Protein AF-L7JU54-F1 (afdb_monomer)

Secondary structure (DSSP, 8-state):
---------EEEEEEEEE--TT---HHHHHHHHHHS-GGGEEEEEEEESSSEEEEEEESSHHHHHHHHHHHTT-EETTEEEEEEEE-TT----HHHHHHHHHHHHHHHHHHHHHHHHHHHHHHHHHHHHHHHHGGG-----TT-GGGHHHHH-GGG---TTSTTTTT-HHHHHHHHHHHHHHT-

InterPro domains:
  IPR012580 NUC153 [PF08159] (144-166)

Nearest PDB structures (foldseek):
  5o2v-assembly1_A  TM=7.876E-01  e=3.899E-03  Homo sapiens
  2cqi-assembly1_A  TM=7.095E-01  e=1.871E-03  Homo sapiens
  2n82-assembly1_B  TM=6.595E-01  e=1.801E-02  Homo sapiens
  7dvq-assembly1_I  TM=6.020E-01  e=9.765E-03  Homo sapiens
  2cq3-assembly1_A  TM=5.920E-01  e=1.038E-02  Homo sapiens

Structure (mmCIF, N/CA/C/O backbone):
data_AF-L7JU54-F1
#
_entry.id   AF-L7JU54-F1
#
loop_
_atom_site.group_PDB
_atom_site.id
_atom_site.type_symbol
_atom_site.label_atom_id
_atom_site.label_alt_id
_atom_site.label_comp_id
_atom_site.label_asym_id
_atom_site.label_entity_id
_atom_site.label_seq_id
_atom_site.pdbx_PDB_ins_code
_atom_site.Cartn_x
_atom_site.Cartn_y
_atom_site.Cartn_z
_atom_site.occupancy
_atom_site.B_iso_or_equiv
_atom_site.auth_seq_id
_atom_site.auth_comp_id
_atom_site.auth_asym_id
_atom_site.auth_atom_id
_atom_site.pdbx_PDB_model_num
ATOM 1 N N . VAL A 1 1 ? -42.139 -11.477 12.825 1.00 42.00 1 VAL A N 1
ATOM 2 C CA . VAL A 1 1 ? -40.828 -11.805 13.430 1.00 42.00 1 VAL A CA 1
ATOM 3 C C . VAL A 1 1 ? -39.766 -11.142 12.577 1.00 42.00 1 VAL A C 1
ATOM 5 O O . VAL A 1 1 ? -39.449 -11.632 11.503 1.00 42.00 1 VAL A O 1
ATOM 8 N N . GLN A 1 2 ? -39.350 -9.944 12.974 1.00 39.28 2 GLN A N 1
ATOM 9 C CA . GLN A 1 2 ? -38.368 -9.148 12.248 1.00 39.28 2 GLN A CA 1
ATOM 10 C C . GLN A 1 2 ? -37.005 -9.771 12.549 1.00 39.28 2 GLN A C 1
ATOM 12 O O . GLN A 1 2 ? -36.519 -9.671 13.672 1.00 39.28 2 GLN A O 1
ATOM 17 N N . MET A 1 3 ? -36.455 -10.523 11.592 1.00 36.34 3 MET A N 1
ATOM 18 C CA . MET A 1 3 ? -35.101 -11.052 11.707 1.00 36.34 3 MET A CA 1
ATOM 19 C C . MET A 1 3 ? -34.158 -9.852 11.746 1.00 36.34 3 MET A C 1
ATOM 21 O O . MET A 1 3 ? -33.901 -9.228 10.718 1.00 36.34 3 MET A O 1
ATOM 25 N N . MET A 1 4 ? -33.699 -9.491 12.944 1.00 40.62 4 MET A N 1
ATOM 26 C CA . MET A 1 4 ? -32.532 -8.639 13.101 1.00 40.62 4 MET A CA 1
ATOM 27 C C . MET A 1 4 ? -31.369 -9.446 12.536 1.00 40.62 4 MET A C 1
ATOM 29 O O . MET A 1 4 ? -30.820 -10.315 13.203 1.00 40.62 4 MET A O 1
ATOM 33 N N . SER A 1 5 ? -31.074 -9.244 11.254 1.00 43.88 5 SER A N 1
ATOM 34 C CA . SER A 1 5 ? -29.809 -9.676 10.687 1.00 43.88 5 SER A CA 1
ATOM 35 C C . SER A 1 5 ? -28.732 -9.005 11.525 1.00 43.88 5 SER A C 1
ATOM 37 O O . SER A 1 5 ? -28.673 -7.773 11.535 1.00 43.88 5 SER A O 1
ATOM 39 N N . ASP A 1 6 ? -27.950 -9.794 12.257 1.00 49.12 6 ASP A N 1
ATOM 40 C CA . ASP A 1 6 ? -26.795 -9.312 13.002 1.00 49.12 6 ASP A CA 1
ATOM 41 C C . ASP A 1 6 ? -25.947 -8.463 12.052 1.00 49.12 6 ASP A C 1
ATOM 43 O O . ASP A 1 6 ? -25.311 -8.969 11.123 1.00 49.12 6 ASP A O 1
ATOM 47 N N . VAL A 1 7 ? -26.017 -7.142 12.220 1.00 53.81 7 VAL A N 1
ATOM 48 C CA . VAL A 1 7 ? -25.204 -6.211 11.449 1.00 53.81 7 VAL A CA 1
ATOM 49 C C . VAL A 1 7 ? -23.791 -6.435 11.947 1.00 53.81 7 VAL A C 1
ATOM 51 O O . VAL A 1 7 ? -23.430 -5.999 13.038 1.00 53.81 7 VAL A O 1
ATOM 54 N N . VAL A 1 8 ? -23.023 -7.183 11.162 1.00 55.88 8 VAL A N 1
ATOM 55 C CA . VAL A 1 8 ? -21.619 -7.486 11.418 1.00 55.88 8 VAL A CA 1
ATOM 56 C C . VAL A 1 8 ? -20.847 -6.164 11.398 1.00 55.88 8 VAL A C 1
ATOM 58 O O . VAL A 1 8 ? -20.392 -5.694 10.357 1.00 55.88 8 VAL A O 1
ATOM 61 N N . THR A 1 9 ? -20.764 -5.526 12.560 1.00 58.72 9 THR A N 1
ATOM 62 C CA . THR A 1 9 ? -20.266 -4.162 12.729 1.00 58.72 9 THR A CA 1
ATOM 63 C C . THR A 1 9 ? -18.747 -4.219 12.800 1.00 58.72 9 THR A C 1
ATOM 65 O O . THR A 1 9 ? -18.177 -4.571 13.823 1.00 58.72 9 THR A O 1
ATOM 68 N N . LYS A 1 10 ? -18.025 -3.898 11.732 1.00 78.62 10 LYS A N 1
ATOM 69 C CA . LYS A 1 10 ? -16.561 -4.008 11.766 1.00 78.62 10 LYS A CA 1
ATOM 70 C C . LYS A 1 10 ? -15.917 -2.747 12.327 1.00 78.62 10 LYS A C 1
ATOM 72 O O . LYS A 1 10 ? -16.272 -1.634 11.955 1.00 78.62 10 LYS A O 1
ATOM 77 N N . ARG A 1 11 ? -14.971 -2.943 13.251 1.00 78.81 11 ARG A N 1
ATOM 78 C CA . ARG A 1 11 ? -14.255 -1.882 13.966 1.00 78.81 11 ARG A CA 1
ATOM 79 C C . ARG A 1 11 ? -12.798 -1.825 13.533 1.00 78.81 11 ARG A C 1
ATOM 81 O O . ARG A 1 11 ? -12.099 -2.841 13.568 1.00 78.81 11 ARG A O 1
ATOM 88 N N . ILE A 1 12 ? -12.327 -0.629 13.196 1.00 78.50 12 ILE A N 1
ATOM 89 C CA . ILE A 1 12 ? -10.904 -0.337 13.001 1.00 78.50 12 ILE A CA 1
ATOM 90 C C . ILE A 1 12 ? -10.462 0.643 14.071 1.00 78.50 12 ILE A C 1
ATOM 92 O O . ILE A 1 12 ? -11.049 1.713 14.213 1.00 78.50 12 ILE A O 1
ATOM 96 N N . ALA A 1 13 ? -9.410 0.280 14.797 1.00 77.62 13 ALA A N 1
ATOM 97 C CA . ALA A 1 13 ? -8.680 1.207 15.640 1.00 77.62 13 ALA A CA 1
ATOM 98 C C . ALA A 1 13 ? -7.485 1.761 14.873 1.00 77.62 13 ALA A C 1
ATOM 100 O O . ALA A 1 13 ? -6.624 1.005 14.427 1.00 77.62 13 ALA A O 1
ATOM 101 N N . VAL A 1 14 ? -7.410 3.080 14.773 1.00 75.75 14 VAL A N 1
ATOM 102 C CA . VAL A 1 14 ? -6.252 3.799 14.254 1.00 75.75 14 VAL A CA 1
ATOM 103 C C . VAL A 1 14 ? -5.517 4.420 15.425 1.00 75.75 14 VAL A C 1
ATOM 105 O O . VAL A 1 14 ? -6.100 5.117 16.258 1.00 75.75 14 VAL A O 1
ATOM 108 N N . LEU A 1 15 ? -4.225 4.149 15.494 1.00 76.12 15 LEU A N 1
ATOM 109 C CA . LEU A 1 15 ? -3.329 4.654 16.508 1.00 76.12 15 LEU A CA 1
ATOM 110 C C . LEU A 1 15 ? -2.365 5.651 15.914 1.00 76.12 15 LEU A C 1
ATOM 112 O O . LEU A 1 15 ? -1.713 5.407 14.908 1.00 76.12 15 LEU A O 1
ATOM 116 N N . SER A 1 16 ? -2.227 6.746 16.627 1.00 76.12 16 SER A N 1
ATOM 117 C CA . SER A 1 16 ? -1.386 7.858 16.250 1.00 76.12 16 SER A CA 1
ATOM 118 C C . SER A 1 16 ? -0.025 7.780 16.953 1.00 76.12 16 SER A C 1
ATOM 120 O O . SER A 1 16 ? 0.053 7.561 18.169 1.00 76.12 16 SER A O 1
ATOM 122 N N . LYS A 1 17 ? 1.058 7.981 16.194 1.00 72.50 17 LYS A N 1
ATOM 123 C CA . LYS A 1 17 ? 2.385 8.354 16.712 1.00 72.50 17 LYS A CA 1
ATOM 124 C C . LYS A 1 17 ? 2.712 9.771 16.251 1.00 72.50 17 LYS A C 1
ATOM 126 O O . LYS A 1 17 ? 2.569 10.066 15.071 1.00 72.50 17 LYS A O 1
ATOM 131 N N . GLY A 1 18 ? 3.181 10.618 17.162 1.00 69.31 18 GLY A N 1
ATOM 132 C CA . GLY A 1 18 ? 3.576 11.993 16.849 1.00 69.31 18 GLY A CA 1
ATOM 133 C C . GLY A 1 18 ? 3.101 12.993 17.897 1.00 69.31 18 GLY A C 1
ATOM 134 O O . GLY A 1 18 ? 2.584 12.614 18.954 1.00 69.31 18 GLY A O 1
ATOM 135 N N . ASN A 1 19 ? 3.288 14.281 17.611 1.00 73.75 19 ASN A N 1
ATOM 136 C CA . ASN A 1 19 ? 2.776 15.347 18.460 1.00 73.75 19 ASN A CA 1
ATOM 137 C C . ASN A 1 19 ? 1.268 15.500 18.235 1.00 73.75 19 ASN A C 1
ATOM 139 O O . ASN A 1 19 ? 0.826 16.119 17.278 1.00 73.75 19 ASN A O 1
ATOM 143 N N . ILE A 1 20 ? 0.478 14.932 19.142 1.00 77.81 20 ILE A N 1
ATOM 144 C CA . ILE A 1 20 ? -0.987 14.958 19.061 1.00 77.81 20 ILE A CA 1
ATOM 145 C C . ILE A 1 20 ? -1.607 16.283 19.521 1.00 77.81 20 ILE A C 1
ATOM 147 O O . ILE A 1 20 ? -2.831 16.417 19.506 1.00 77.81 20 ILE A O 1
ATOM 151 N N . LYS A 1 21 ? -0.805 17.251 19.985 1.00 70.62 21 LYS A N 1
ATOM 152 C CA . LYS A 1 21 ? -1.327 18.550 20.416 1.00 70.62 21 LYS A CA 1
ATOM 153 C C . LYS A 1 21 ? -1.821 19.307 19.180 1.00 70.62 21 LYS A C 1
ATOM 155 O O . LYS A 1 21 ? -1.021 19.665 18.325 1.00 70.62 21 LYS A O 1
ATOM 160 N N . ASN A 1 22 ? -3.127 19.576 19.135 1.00 69.00 22 ASN A N 1
ATOM 161 C CA . ASN A 1 22 ? -3.833 20.366 18.111 1.00 69.00 22 ASN A CA 1
ATOM 162 C C . ASN A 1 22 ? -4.137 19.676 16.772 1.00 69.00 22 ASN A C 1
ATOM 164 O O . ASN A 1 22 ? -4.413 20.364 15.790 1.00 69.00 22 ASN A O 1
ATOM 168 N N . VAL A 1 23 ? -4.137 18.345 16.715 1.00 76.06 23 VAL A N 1
ATOM 169 C CA . VAL A 1 23 ? -4.549 17.641 15.491 1.00 76.06 23 VAL A CA 1
ATOM 170 C C . VAL A 1 23 ? -6.066 17.672 15.356 1.00 76.06 23 VAL A C 1
ATOM 172 O O . VAL A 1 23 ? -6.785 17.314 16.289 1.00 76.06 23 VAL A O 1
ATOM 175 N N . LYS A 1 24 ? -6.544 18.129 14.195 1.00 76.75 24 LYS A N 1
ATOM 176 C CA . LYS A 1 24 ? -7.972 18.330 13.918 1.00 76.75 24 LYS A CA 1
ATOM 177 C C . LYS A 1 24 ? -8.611 17.100 13.277 1.00 76.75 24 LYS A C 1
ATOM 179 O O . LYS A 1 24 ? -9.823 16.942 13.376 1.00 76.75 24 LYS A O 1
ATOM 184 N N . LEU A 1 25 ? -7.805 16.206 12.692 1.00 80.88 25 LEU A N 1
ATOM 185 C CA . LEU A 1 25 ? -8.241 14.950 12.064 1.00 80.88 25 LEU A CA 1
ATOM 186 C C . LEU A 1 25 ? -9.227 15.150 10.912 1.00 80.88 25 LEU A C 1
ATOM 188 O O . LEU A 1 25 ? -9.888 14.201 10.484 1.00 80.88 25 LEU A O 1
ATOM 192 N N . GLU A 1 26 ? -9.290 16.363 10.374 1.00 87.62 26 GLU A N 1
ATOM 193 C CA . GLU A 1 26 ? -10.095 16.669 9.197 1.00 87.62 26 GLU A CA 1
ATOM 194 C C . GLU A 1 26 ? -9.518 15.951 7.976 1.00 87.62 26 GLU A C 1
ATOM 196 O O . GLU A 1 26 ? -10.275 15.417 7.168 1.00 87.62 26 GLU A O 1
ATOM 201 N N . GLY A 1 27 ? -8.188 15.802 7.904 1.00 8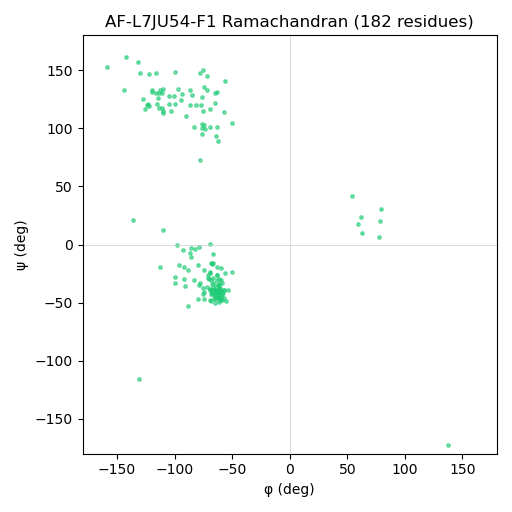6.38 27 GLY A N 1
ATOM 202 C CA . GLY A 1 27 ? -7.546 14.975 6.884 1.00 86.38 27 GLY A CA 1
ATOM 203 C C . GLY A 1 27 ? -7.995 13.510 6.927 1.00 86.38 27 GLY A C 1
ATOM 204 O O . GLY A 1 27 ? -8.248 12.917 5.882 1.00 86.38 27 GLY A O 1
ATOM 205 N N . VAL A 1 28 ? -8.169 12.934 8.124 1.00 87.56 28 VAL A N 1
ATOM 206 C CA . VAL A 1 28 ? -8.617 11.537 8.281 1.00 87.56 28 VAL A CA 1
ATOM 207 C C . VAL A 1 28 ? -10.069 11.379 7.843 1.00 87.56 28 VAL A C 1
ATOM 209 O O . VAL A 1 28 ? -10.379 10.472 7.074 1.00 87.56 28 VAL A O 1
ATOM 212 N N . LYS A 1 29 ? -10.959 12.269 8.299 1.00 89.81 29 LYS A N 1
ATOM 213 C CA . LYS A 1 29 ? -12.372 12.245 7.894 1.00 89.81 29 LYS A CA 1
ATOM 214 C C . LYS A 1 29 ? -12.516 12.419 6.385 1.00 89.81 29 LYS A C 1
ATOM 216 O O . LYS A 1 29 ? -13.204 11.624 5.759 1.00 89.81 29 LYS A O 1
ATOM 221 N N . SER A 1 30 ? -11.822 13.404 5.813 1.00 90.69 30 SER A N 1
ATOM 222 C CA . SER A 1 30 ? -11.832 13.678 4.374 1.00 90.69 30 SER A CA 1
ATOM 223 C C . SER A 1 30 ? -11.400 12.453 3.569 1.00 90.69 30 SER A C 1
ATOM 225 O O . SER A 1 30 ? -12.096 12.049 2.638 1.00 90.69 30 SER A O 1
ATOM 227 N N . LEU A 1 31 ? -10.312 11.789 3.976 1.00 90.19 31 LEU A N 1
ATOM 228 C CA . LEU A 1 31 ? -9.828 10.594 3.288 1.00 90.19 31 LEU A CA 1
ATOM 229 C C . LEU A 1 31 ? -10.828 9.431 3.363 1.00 90.19 31 LEU A C 1
ATOM 231 O O . LEU A 1 31 ? -11.024 8.724 2.376 1.00 90.19 31 LEU A O 1
ATOM 235 N N . ILE A 1 32 ? -11.487 9.244 4.510 1.00 91.56 32 ILE A N 1
ATOM 236 C CA . ILE A 1 32 ? -12.529 8.221 4.663 1.00 91.56 32 ILE A CA 1
ATOM 237 C C . ILE A 1 32 ? -13.721 8.551 3.762 1.00 91.56 32 ILE A C 1
ATOM 239 O O . ILE A 1 32 ? -14.121 7.698 2.980 1.00 91.56 32 ILE A O 1
ATOM 243 N N . SER A 1 33 ? -14.244 9.777 3.809 1.00 91.56 33 SER A N 1
ATOM 244 C CA . SER A 1 33 ? -15.407 10.199 3.015 1.00 91.56 33 SER A CA 1
ATOM 245 C C . SER A 1 33 ? -15.175 10.124 1.502 1.00 91.56 33 SER A C 1
ATOM 247 O O . SER A 1 33 ? -16.112 9.876 0.753 1.00 91.56 33 SER A O 1
ATOM 249 N N . GLN A 1 34 ? -13.936 10.297 1.033 1.00 93.62 34 GLN A N 1
ATOM 250 C CA . GLN A 1 34 ? -13.591 10.138 -0.386 1.00 93.62 34 GLN A CA 1
ATOM 251 C C . GLN A 1 34 ? -13.617 8.680 -0.862 1.00 93.62 34 GLN A C 1
ATOM 253 O O . GLN A 1 34 ? -13.806 8.429 -2.050 1.00 93.62 34 GLN A O 1
ATOM 258 N N . ASN A 1 35 ? -13.396 7.721 0.041 1.00 93.62 35 ASN A N 1
ATOM 259 C CA . ASN A 1 35 ? -13.216 6.309 -0.308 1.00 93.62 35 ASN A CA 1
ATOM 260 C C . ASN A 1 35 ? -14.359 5.410 0.180 1.00 93.62 35 ASN A C 1
ATOM 262 O O . ASN A 1 35 ? -14.514 4.294 -0.316 1.00 93.62 35 ASN A O 1
ATOM 266 N N . ILE A 1 36 ? -15.142 5.868 1.157 1.00 92.88 36 ILE A N 1
ATOM 267 C CA . ILE A 1 36 ? -16.201 5.106 1.813 1.00 92.88 36 ILE A CA 1
ATOM 268 C C . ILE A 1 36 ? -17.522 5.869 1.678 1.00 92.88 36 ILE A C 1
ATOM 270 O O . ILE A 1 36 ? -17.623 6.990 2.176 1.00 92.88 36 ILE A O 1
ATOM 274 N N . PRO A 1 37 ? -18.548 5.260 1.058 1.00 91.75 37 PRO A N 1
ATOM 275 C CA . PRO A 1 37 ? -19.891 5.828 1.013 1.00 91.75 37 PRO A CA 1
ATOM 276 C C . PRO A 1 37 ? -20.450 6.114 2.415 1.00 91.75 37 PRO A C 1
ATOM 278 O O . PRO A 1 37 ? -20.282 5.305 3.332 1.00 91.75 37 PRO A O 1
ATOM 281 N N . GLU A 1 38 ? -21.152 7.238 2.585 1.00 89.31 38 GLU A N 1
ATOM 282 C CA . GLU A 1 38 ? -21.695 7.655 3.889 1.00 89.31 38 GLU A CA 1
ATOM 283 C C . GLU A 1 38 ? -22.655 6.621 4.494 1.00 89.31 38 GLU A C 1
ATOM 285 O O . GLU A 1 38 ? -22.662 6.417 5.704 1.00 89.31 38 GLU A O 1
ATOM 290 N N . ASP A 1 39 ? -23.407 5.890 3.666 1.00 90.62 39 ASP A N 1
ATOM 291 C CA . ASP A 1 39 ? -24.330 4.847 4.120 1.00 90.62 39 ASP A CA 1
ATOM 292 C C . ASP A 1 39 ? -23.616 3.624 4.719 1.00 90.62 39 ASP A C 1
ATOM 294 O O . ASP A 1 39 ? -24.255 2.817 5.402 1.00 90.62 39 ASP A O 1
ATOM 298 N N . ARG A 1 40 ? -22.309 3.469 4.476 1.00 90.06 40 ARG 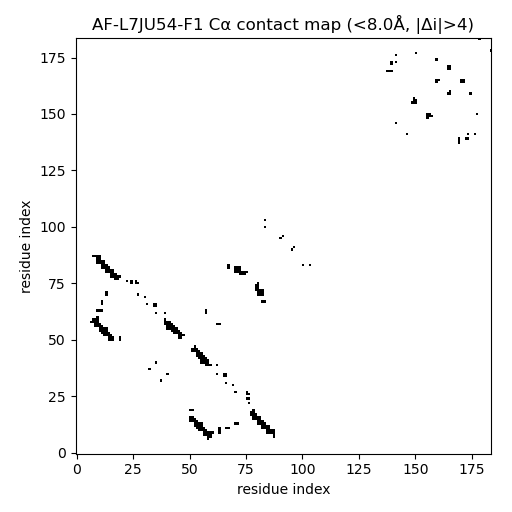A N 1
ATOM 299 C CA . ARG A 1 40 ? -21.471 2.362 4.966 1.00 90.06 40 ARG A CA 1
ATOM 300 C C . ARG A 1 40 ? -20.714 2.700 6.244 1.00 90.06 40 ARG A C 1
ATOM 302 O O . ARG A 1 40 ? -20.270 1.780 6.941 1.00 90.06 40 ARG A O 1
ATOM 309 N N . LEU A 1 41 ? -20.593 3.986 6.558 1.00 90.62 41 LEU A N 1
ATOM 310 C CA . LEU A 1 41 ? -19.965 4.489 7.768 1.00 90.62 41 LEU A CA 1
ATOM 311 C C . LEU A 1 41 ? -20.995 4.550 8.900 1.00 90.62 41 LEU A C 1
ATOM 313 O O . LEU A 1 41 ? -22.012 5.223 8.793 1.00 90.62 41 LEU A O 1
ATOM 317 N N . ILE A 1 42 ? -20.741 3.831 9.992 1.00 89.19 42 ILE A N 1
ATOM 318 C CA . ILE A 1 42 ? -21.637 3.815 11.157 1.00 89.19 42 ILE A CA 1
ATOM 319 C C . ILE A 1 42 ? -21.262 4.950 12.100 1.00 89.19 42 ILE A C 1
ATOM 321 O O . ILE A 1 42 ? -22.107 5.754 12.482 1.00 89.19 42 ILE A O 1
ATOM 325 N N . SER A 1 43 ? -19.989 5.017 12.485 1.00 87.62 43 SER A N 1
ATOM 326 C CA . SER A 1 43 ? -19.501 6.060 13.376 1.00 87.62 43 SER A CA 1
ATOM 327 C C . SER A 1 43 ? -17.990 6.240 13.251 1.00 87.62 43 SER A C 1
ATOM 329 O O . SER A 1 43 ? -17.253 5.313 12.906 1.00 87.62 43 SER A O 1
ATOM 331 N N . ILE A 1 44 ? -17.521 7.452 13.548 1.00 87.31 44 ILE A N 1
ATOM 332 C CA . ILE A 1 44 ? -16.108 7.740 13.799 1.00 87.31 44 ILE A CA 1
ATOM 333 C C . ILE A 1 44 ? -16.035 8.392 15.170 1.00 87.31 44 ILE A C 1
ATOM 335 O O . ILE A 1 44 ? -16.633 9.444 15.395 1.00 87.31 44 ILE A O 1
ATOM 339 N N . SER A 1 45 ? -15.301 7.775 16.088 1.00 84.50 45 SER A N 1
ATOM 340 C CA . SER A 1 45 ? -15.080 8.326 17.421 1.00 84.50 45 SER A CA 1
ATOM 341 C C . SER A 1 45 ? -13.599 8.514 17.705 1.00 84.50 45 SER A C 1
ATOM 343 O O . SER A 1 45 ? -12.741 7.762 17.242 1.00 84.50 45 SER A O 1
ATOM 345 N N . PHE A 1 46 ? -13.304 9.556 18.475 1.00 82.81 46 PHE A N 1
ATOM 346 C CA . PHE A 1 46 ? -11.949 9.979 18.785 1.00 82.81 46 PHE A CA 1
ATOM 347 C C . PHE A 1 46 ? -11.738 9.925 20.292 1.00 82.81 46 PHE A C 1
ATOM 349 O O . PHE A 1 46 ? -12.555 10.422 21.067 1.00 82.81 46 PHE A O 1
ATOM 356 N N . ARG A 1 47 ? -10.624 9.335 20.719 1.00 79.56 47 ARG A N 1
ATOM 357 C CA . ARG A 1 47 ? -10.189 9.357 22.115 1.00 79.56 47 ARG A CA 1
ATOM 358 C C . ARG A 1 47 ? -8.771 9.895 22.189 1.00 79.56 47 ARG A C 1
ATOM 360 O O . ARG A 1 47 ? -7.835 9.280 21.682 1.00 79.56 47 ARG A O 1
ATOM 367 N N . GLN A 1 48 ? -8.619 11.038 22.851 1.00 72.94 48 GLN A N 1
ATOM 368 C CA . GLN A 1 48 ? -7.330 11.676 23.084 1.00 72.94 48 GLN A CA 1
ATOM 369 C C . GLN A 1 48 ? -6.980 11.582 24.573 1.00 72.94 48 GLN A C 1
ATOM 371 O O . GLN A 1 48 ? -7.665 12.147 25.421 1.00 72.94 48 GLN A O 1
ATOM 376 N N . LYS A 1 49 ? -5.916 10.840 24.895 1.00 72.62 49 LYS A N 1
ATOM 377 C CA . LYS A 1 49 ? -5.272 10.860 26.221 1.00 72.62 49 LYS A CA 1
ATOM 378 C C . LYS A 1 49 ? -3.762 11.034 26.041 1.00 72.62 49 LYS A C 1
ATOM 380 O O . LYS A 1 49 ? -3.323 12.039 25.498 1.00 72.62 49 LYS A O 1
ATOM 385 N N . LYS A 1 50 ? -2.954 10.038 26.427 1.00 71.81 50 LYS A N 1
ATOM 386 C CA . LYS A 1 50 ? -1.502 9.994 26.142 1.00 71.81 50 LYS A CA 1
ATOM 387 C C . LYS A 1 50 ? -1.190 9.649 24.682 1.00 71.81 50 LYS A C 1
ATOM 389 O O . LYS A 1 50 ? -0.097 9.916 24.200 1.00 71.81 50 LYS A O 1
ATOM 394 N N . LYS A 1 51 ? -2.143 9.013 24.005 1.00 73.00 51 LYS A N 1
ATOM 395 C CA . LYS A 1 51 ? -2.133 8.679 22.580 1.00 73.00 51 LYS A CA 1
ATOM 396 C C . LYS A 1 51 ? -3.476 9.101 22.002 1.00 73.00 51 LYS A C 1
ATOM 398 O O . LYS A 1 51 ? -4.457 9.204 22.747 1.00 73.00 51 LYS A O 1
ATOM 403 N N . LEU A 1 52 ? -3.507 9.333 20.699 1.00 78.44 52 LEU A N 1
ATOM 404 C CA . LEU A 1 52 ? -4.751 9.496 19.970 1.00 78.44 52 LEU A CA 1
ATOM 405 C C . LEU A 1 52 ? -5.170 8.133 19.398 1.00 78.44 52 LEU A C 1
ATOM 407 O O . LEU A 1 52 ? -4.370 7.430 18.776 1.00 78.44 52 LEU A O 1
ATOM 411 N N . ALA A 1 53 ? -6.421 7.773 19.659 1.00 83.19 53 ALA A N 1
ATOM 412 C CA . ALA A 1 53 ? -7.088 6.605 19.117 1.00 83.19 53 ALA A CA 1
ATOM 413 C C . ALA A 1 53 ? -8.312 7.053 18.319 1.00 83.19 53 ALA A C 1
ATOM 415 O O . ALA A 1 53 ? -9.119 7.843 18.814 1.00 83.19 53 ALA A O 1
ATOM 416 N N . ILE A 1 54 ? -8.449 6.530 17.108 1.00 86.69 54 ILE A N 1
ATOM 417 C CA . ILE A 1 54 ? -9.619 6.727 16.255 1.00 86.69 54 ILE A CA 1
ATOM 418 C C . ILE A 1 54 ? -10.296 5.374 16.119 1.00 86.69 54 ILE A C 1
ATOM 420 O O . ILE A 1 54 ? -9.627 4.386 15.830 1.00 86.69 54 ILE A O 1
ATOM 424 N N . ILE A 1 55 ? -11.598 5.318 16.348 1.00 87.62 55 ILE A N 1
ATOM 425 C CA . ILE A 1 55 ? -12.391 4.105 16.179 1.00 87.62 55 ILE A CA 1
ATOM 426 C C . ILE A 1 55 ? -13.361 4.379 15.049 1.00 87.62 55 ILE A C 1
ATOM 428 O O . ILE A 1 55 ? -14.153 5.317 15.129 1.00 87.62 55 ILE A O 1
ATOM 432 N N . ILE A 1 56 ? -13.274 3.562 14.012 1.00 89.50 56 ILE A N 1
ATOM 433 C CA . ILE A 1 56 ? -14.113 3.659 12.826 1.00 89.50 56 ILE A CA 1
ATOM 434 C C . ILE A 1 56 ? -14.989 2.413 12.808 1.00 89.50 56 ILE A C 1
ATOM 436 O O . ILE A 1 56 ? -14.474 1.293 12.760 1.00 89.50 56 ILE A O 1
ATOM 440 N N . GLU A 1 57 ? -16.298 2.614 12.890 1.00 90.19 57 GLU A N 1
ATOM 441 C CA . GLU A 1 57 ? -17.302 1.558 12.808 1.00 90.19 57 GLU A CA 1
ATOM 442 C C . GLU A 1 57 ? -17.912 1.545 11.407 1.00 90.19 57 GLU A C 1
ATOM 444 O O . GLU A 1 57 ? -18.364 2.572 10.898 1.00 90.19 57 GLU A O 1
ATOM 449 N N . LEU A 1 58 ? -17.916 0.375 10.775 1.00 91.19 58 LEU A N 1
ATOM 450 C CA . LEU A 1 58 ? -18.313 0.180 9.383 1.00 91.19 58 LEU A CA 1
ATOM 451 C C . LEU A 1 58 ? -19.319 -0.966 9.285 1.00 91.19 58 LEU A C 1
ATOM 453 O O . LEU A 1 58 ? -19.239 -1.943 10.033 1.00 91.19 58 LEU A O 1
ATOM 457 N N . LYS A 1 59 ? -20.251 -0.868 8.332 1.00 88.25 59 LYS A N 1
ATOM 458 C CA . LYS A 1 59 ? -21.279 -1.902 8.112 1.00 88.25 59 LYS A CA 1
ATOM 459 C C . LYS A 1 59 ? -20.734 -3.208 7.549 1.00 88.25 59 LYS A C 1
ATOM 461 O O . LYS A 1 59 ? -21.389 -4.236 7.680 1.00 88.25 59 LYS A O 1
ATOM 466 N N . ASP A 1 60 ? -19.586 -3.169 6.874 1.00 87.12 60 ASP A N 1
ATOM 467 C CA . ASP A 1 60 ? -19.049 -4.347 6.210 1.00 87.12 60 ASP A CA 1
ATOM 468 C C . ASP A 1 60 ? -17.518 -4.479 6.280 1.00 87.12 60 ASP A C 1
ATOM 470 O O . ASP A 1 60 ? -16.753 -3.549 6.565 1.00 87.12 60 ASP A O 1
ATOM 474 N N . VAL A 1 61 ? -17.074 -5.712 6.023 1.00 86.00 61 VAL A N 1
ATOM 475 C CA . VAL A 1 61 ? -15.665 -6.120 6.055 1.00 86.00 61 VAL A CA 1
ATOM 476 C C . VAL A 1 61 ? -14.861 -5.513 4.903 1.00 86.00 61 VAL A C 1
ATOM 478 O O . VAL A 1 61 ? -13.659 -5.309 5.059 1.00 86.00 61 VAL A O 1
ATOM 481 N N . GLN A 1 62 ? -15.475 -5.246 3.750 1.00 89.06 62 GLN A N 1
ATOM 482 C CA . GLN A 1 62 ? -14.760 -4.726 2.582 1.00 89.06 62 GLN A CA 1
ATOM 483 C C . GLN A 1 62 ? -14.413 -3.251 2.773 1.00 89.06 62 GLN A C 1
ATOM 485 O O . GLN A 1 62 ? -13.246 -2.903 2.646 1.00 89.06 62 GLN A O 1
ATOM 490 N N . CYS A 1 63 ? -15.360 -2.428 3.224 1.00 90.62 63 CYS A N 1
ATOM 491 C CA . CYS A 1 63 ? -15.115 -1.061 3.674 1.00 90.62 63 CYS A CA 1
ATOM 492 C C . CYS A 1 63 ? -14.022 -1.024 4.737 1.00 90.62 63 CYS A C 1
ATOM 494 O O . CYS A 1 63 ? -13.163 -0.151 4.713 1.00 90.62 63 CYS A O 1
ATOM 496 N N . SER A 1 64 ? -14.003 -2.006 5.640 1.00 88.69 64 SER A N 1
ATOM 497 C CA . SER A 1 64 ? -12.955 -2.081 6.656 1.00 88.69 64 SER A CA 1
ATOM 498 C C . SER A 1 64 ? -11.570 -2.351 6.056 1.00 88.69 64 SER A C 1
ATOM 500 O O . SER A 1 64 ? -10.576 -1.767 6.477 1.00 88.69 64 SER A O 1
ATOM 502 N N . LYS A 1 65 ? -11.475 -3.203 5.035 1.00 88.88 65 LYS A N 1
ATOM 503 C CA . LYS A 1 65 ? -10.213 -3.392 4.307 1.00 88.88 65 LYS A CA 1
ATOM 504 C C . LYS A 1 65 ? -9.801 -2.124 3.572 1.00 88.88 65 LYS A C 1
ATOM 506 O O . LYS A 1 65 ? -8.652 -1.730 3.691 1.00 88.88 65 LYS A O 1
ATOM 511 N N . THR A 1 66 ? -10.736 -1.452 2.905 1.00 92.12 66 THR A N 1
ATOM 512 C CA . THR A 1 66 ? -10.469 -0.182 2.223 1.00 92.12 66 THR A CA 1
ATOM 513 C C . THR A 1 66 ? -9.950 0.872 3.199 1.00 92.12 66 THR A C 1
ATOM 515 O O . THR A 1 66 ? -8.916 1.473 2.942 1.00 92.12 66 THR A O 1
ATOM 518 N N . VAL A 1 67 ? -10.599 1.051 4.355 1.00 91.38 67 VAL A N 1
ATOM 519 C CA . VAL A 1 67 ? -10.135 1.987 5.393 1.00 91.38 67 VAL A CA 1
ATOM 520 C C . VAL A 1 67 ? -8.750 1.605 5.922 1.00 91.38 67 VAL A C 1
ATOM 522 O O . VAL A 1 67 ? -7.918 2.482 6.137 1.00 91.38 67 VAL A O 1
ATOM 525 N N . TYR A 1 68 ? -8.476 0.312 6.109 1.00 91.06 68 TYR A N 1
ATOM 526 C CA . TYR A 1 68 ? -7.141 -0.153 6.487 1.00 91.06 68 TYR A CA 1
ATOM 527 C C . TYR A 1 68 ? -6.105 0.213 5.414 1.00 91.06 68 TYR A C 1
ATOM 529 O O . TYR A 1 68 ? -5.079 0.798 5.739 1.00 91.06 68 TYR A O 1
ATOM 537 N N . ASP A 1 69 ? -6.381 -0.082 4.145 1.00 90.75 69 ASP A N 1
ATOM 538 C CA . ASP A 1 69 ? -5.445 0.141 3.040 1.00 90.75 69 ASP A CA 1
ATOM 539 C C . ASP A 1 69 ? -5.160 1.633 2.797 1.00 90.75 69 ASP A C 1
ATOM 541 O O . ASP A 1 69 ? -4.040 1.981 2.418 1.00 90.75 69 ASP A O 1
ATOM 545 N N . ILE A 1 70 ? -6.141 2.515 3.031 1.00 92.81 70 ILE A N 1
ATOM 546 C CA . ILE A 1 70 ? -5.958 3.965 2.861 1.00 92.81 70 ILE A CA 1
ATOM 547 C C . ILE A 1 70 ? -5.313 4.637 4.074 1.00 92.81 70 ILE A C 1
ATOM 549 O O . ILE A 1 70 ? -4.653 5.646 3.879 1.00 92.81 70 ILE A O 1
ATOM 553 N N . LEU A 1 71 ? -5.511 4.145 5.305 1.00 91.25 71 LEU A N 1
ATOM 554 C CA . LEU A 1 71 ? -5.007 4.812 6.516 1.00 91.25 71 LEU A CA 1
ATOM 555 C C . LEU A 1 71 ? -3.716 4.198 7.061 1.00 91.25 71 LEU A C 1
ATOM 557 O O . LEU A 1 71 ? -2.905 4.926 7.633 1.00 91.25 71 LEU A O 1
ATOM 561 N N . ASP A 1 72 ? -3.513 2.884 6.938 1.00 90.31 72 ASP A N 1
ATOM 562 C CA . ASP A 1 72 ? -2.366 2.208 7.550 1.00 90.31 72 ASP A CA 1
ATOM 563 C C . ASP A 1 72 ? -1.049 2.684 6.932 1.00 90.31 72 ASP A C 1
ATOM 565 O O . ASP A 1 72 ? -0.810 2.578 5.729 1.00 90.31 72 ASP A O 1
ATOM 569 N N . GLY A 1 73 ? -0.172 3.213 7.780 1.00 86.44 73 GLY A N 1
ATOM 570 C CA . GLY A 1 73 ? 1.124 3.740 7.381 1.00 86.44 73 GLY A CA 1
ATOM 571 C C . GLY A 1 73 ? 1.094 5.121 6.727 1.00 86.44 73 GLY A C 1
ATOM 572 O O . GLY A 1 73 ? 2.146 5.574 6.274 1.00 86.44 73 GLY A O 1
ATOM 573 N N . GLN 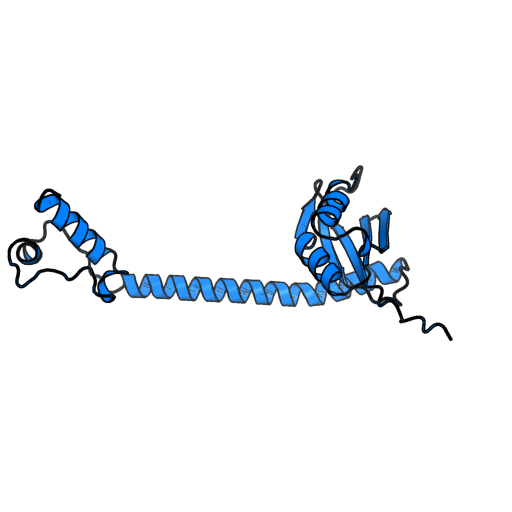A 1 74 ? -0.060 5.793 6.677 1.00 88.12 74 GLN A N 1
ATOM 574 C CA . GLN A 1 74 ? -0.125 7.177 6.214 1.00 88.12 74 GLN A CA 1
ATOM 575 C C . GLN A 1 74 ? 0.350 8.153 7.286 1.00 88.12 74 GLN A C 1
ATOM 577 O O . GLN A 1 74 ? 0.130 7.961 8.487 1.00 88.12 74 GLN A O 1
ATOM 582 N N . GLU A 1 75 ? 0.957 9.241 6.821 1.00 88.69 75 GLU A N 1
ATOM 583 C CA . GLU A 1 75 ? 1.235 10.416 7.631 1.00 88.69 75 GLU A CA 1
ATOM 584 C C . GLU A 1 75 ? 0.217 11.510 7.300 1.00 88.69 75 GLU A C 1
ATOM 586 O O . GLU A 1 75 ? 0.169 12.017 6.181 1.00 88.69 75 GLU A O 1
ATOM 591 N N . ILE A 1 76 ? -0.621 11.860 8.274 1.00 86.75 76 ILE A N 1
ATOM 592 C CA . ILE A 1 76 ? -1.670 12.872 8.129 1.00 86.75 76 ILE A CA 1
ATOM 593 C C . ILE A 1 76 ? -1.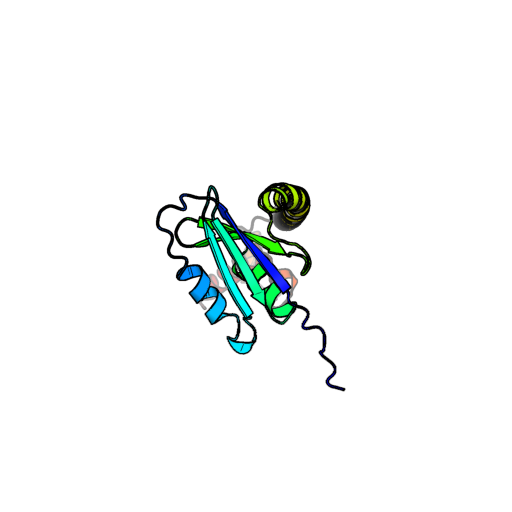509 13.871 9.267 1.00 86.75 76 ILE A C 1
ATOM 595 O O . ILE A 1 76 ? -1.489 13.481 10.431 1.00 86.75 76 ILE A O 1
ATOM 599 N N . GLU A 1 77 ? -1.391 15.161 8.943 1.00 84.25 77 GLU A N 1
ATOM 600 C CA . GLU A 1 77 ? -1.264 16.237 9.942 1.00 84.25 77 GLU A CA 1
ATOM 601 C C . GLU A 1 77 ? -0.101 16.002 10.943 1.00 84.25 77 GLU A C 1
ATOM 603 O O . GLU A 1 77 ? -0.247 16.233 12.143 1.00 84.25 77 GLU A O 1
ATOM 608 N N . ASN A 1 78 ? 1.064 15.537 10.461 1.00 82.81 78 ASN A N 1
ATOM 609 C CA . ASN A 1 78 ? 2.246 15.168 11.270 1.00 82.81 78 ASN A CA 1
ATOM 610 C C . ASN A 1 78 ? 2.004 14.019 12.267 1.00 82.81 78 ASN A C 1
ATOM 612 O O . ASN A 1 78 ? 2.696 13.893 13.287 1.00 82.81 78 ASN A O 1
ATOM 616 N N . ILE A 1 79 ? 1.001 13.185 11.997 1.00 83.62 79 ILE A N 1
ATOM 617 C CA . ILE A 1 79 ? 0.743 11.958 12.734 1.00 83.62 79 ILE A CA 1
ATOM 618 C C . ILE A 1 79 ? 0.917 10.772 11.805 1.00 83.62 79 ILE A C 1
ATOM 620 O O . ILE A 1 79 ? 0.271 10.686 10.767 1.00 83.62 79 ILE A O 1
ATOM 624 N N . PHE A 1 80 ? 1.690 9.794 12.263 1.00 84.56 80 PHE A N 1
ATOM 625 C CA . PHE A 1 80 ? 1.735 8.483 11.637 1.00 84.56 80 PHE A CA 1
ATOM 626 C C . PHE A 1 80 ? 0.606 7.594 12.164 1.00 84.56 80 PHE A C 1
ATOM 628 O O . PHE A 1 80 ? 0.449 7.446 13.384 1.00 84.56 80 PHE A O 1
ATOM 635 N N . LEU A 1 81 ? -0.159 7.002 11.250 1.00 87.00 81 LEU A N 1
ATOM 636 C CA . LEU A 1 81 ? -1.318 6.169 11.551 1.00 87.00 81 LEU A CA 1
ATOM 637 C C . LEU A 1 81 ? -0.964 4.675 11.464 1.00 87.00 81 LEU A C 1
ATOM 639 O O . LEU A 1 81 ? -0.568 4.177 10.417 1.00 87.00 81 LEU A O 1
ATOM 643 N N . ASP A 1 82 ? -1.137 3.948 12.569 1.00 85.44 82 ASP A N 1
ATOM 644 C CA . ASP A 1 82 ? -1.084 2.481 12.627 1.00 85.44 82 ASP A CA 1
ATOM 645 C C . ASP A 1 82 ? -2.530 1.942 12.752 1.00 85.44 82 ASP A C 1
ATOM 647 O O . ASP A 1 82 ? -3.201 2.245 13.744 1.00 85.44 82 ASP A O 1
ATOM 651 N N . CYS A 1 83 ? -3.012 1.115 11.822 1.00 88.25 83 CYS A N 1
ATOM 652 C CA . CYS A 1 83 ? -4.378 0.571 11.853 1.00 88.25 83 CYS A CA 1
ATOM 653 C C . CYS A 1 83 ? -4.454 -0.865 12.398 1.00 88.25 83 CYS A C 1
ATOM 655 O O . CYS A 1 83 ? -3.559 -1.690 12.210 1.00 88.25 83 CYS A O 1
ATOM 657 N N . TYR A 1 84 ? -5.571 -1.195 13.050 1.00 85.00 84 TYR A N 1
ATOM 658 C CA . TYR A 1 84 ? -5.820 -2.504 13.654 1.00 85.00 84 TYR A CA 1
ATOM 659 C C . TYR A 1 84 ? -7.291 -2.902 13.516 1.00 85.00 84 TYR A C 1
ATOM 661 O O . TYR A 1 84 ? -8.180 -2.123 13.853 1.00 85.00 84 TYR A O 1
ATOM 669 N N . PHE A 1 85 ? -7.554 -4.140 13.093 1.00 84.62 85 PHE A N 1
ATOM 670 C CA . PHE A 1 85 ? -8.900 -4.713 13.153 1.00 84.62 85 PHE A CA 1
ATOM 671 C C . PHE A 1 85 ? -9.255 -5.087 14.593 1.00 84.62 85 PHE A C 1
ATOM 673 O O . PHE A 1 85 ? -8.450 -5.703 15.297 1.00 84.62 85 PHE A O 1
ATOM 680 N N . MET A 1 86 ? -10.468 -4.741 15.014 1.00 80.56 86 MET A N 1
ATOM 681 C CA . MET A 1 86 ? -10.999 -5.073 16.331 1.00 80.56 86 MET A CA 1
ATOM 682 C C . MET A 1 86 ? -12.213 -5.991 16.226 1.00 80.56 86 MET A C 1
ATOM 684 O O . MET A 1 86 ? -12.996 -5.918 15.280 1.00 80.56 86 MET A O 1
ATOM 688 N N . ASP A 1 87 ? -12.355 -6.853 17.231 1.00 74.44 87 ASP A N 1
ATOM 689 C CA . ASP A 1 87 ? -13.551 -7.668 17.415 1.00 74.44 87 ASP A CA 1
ATOM 690 C C . ASP A 1 87 ? -14.726 -6.788 17.879 1.00 74.44 87 ASP A C 1
ATOM 692 O O . ASP A 1 87 ? -14.542 -5.846 18.653 1.00 74.44 87 ASP A O 1
ATOM 696 N N . GLU A 1 88 ? -15.933 -7.118 17.432 1.00 71.31 88 GLU A N 1
ATOM 697 C CA . GLU A 1 88 ? -17.193 -6.438 17.762 1.00 71.31 88 GLU A CA 1
ATOM 698 C C . GLU A 1 88 ? -17.436 -6.400 19.269 1.00 71.31 88 GLU A C 1
ATOM 700 O O . GLU A 1 88 ? -17.844 -5.382 19.828 1.00 71.31 88 GLU A O 1
ATOM 705 N N . LYS A 1 89 ? -17.100 -7.504 19.940 1.00 70.06 89 LYS A N 1
ATOM 706 C CA . LYS A 1 89 ? -17.277 -7.676 21.386 1.00 70.06 89 LYS A CA 1
ATOM 707 C C . LYS A 1 89 ? -16.152 -7.058 22.213 1.00 70.06 89 LYS A C 1
ATOM 709 O O . LYS A 1 89 ? -16.189 -7.123 23.438 1.00 70.06 89 LYS A O 1
ATOM 714 N N . ALA A 1 90 ? -15.115 -6.505 21.580 1.00 65.81 90 ALA A N 1
ATOM 715 C CA . ALA A 1 90 ? -14.026 -5.884 22.315 1.00 65.81 90 ALA A CA 1
ATOM 716 C C . ALA A 1 90 ? -14.484 -4.533 22.877 1.00 65.81 90 ALA A C 1
ATOM 718 O O . ALA A 1 90 ? -14.535 -3.533 22.161 1.00 65.81 90 ALA A O 1
ATOM 719 N N . GLU A 1 91 ? -14.780 -4.502 24.174 1.00 61.00 91 GLU A N 1
ATOM 720 C CA . GLU A 1 91 ? -14.938 -3.248 24.901 1.00 61.00 91 GLU A CA 1
ATOM 721 C C . GLU A 1 91 ? -13.599 -2.503 24.935 1.00 61.00 91 GLU A C 1
ATOM 723 O O . GLU A 1 91 ? -12.547 -3.065 25.260 1.00 61.00 91 GLU A O 1
ATOM 728 N N . LEU A 1 92 ? -13.623 -1.216 24.583 1.00 56.59 92 LEU A N 1
ATOM 729 C CA . LEU A 1 92 ? -12.463 -0.339 24.715 1.00 56.59 92 LEU A CA 1
ATOM 730 C C . LEU A 1 92 ? -12.286 0.105 26.174 1.00 56.59 92 LEU A C 1
ATOM 732 O O . LEU A 1 92 ? -12.536 1.263 26.524 1.00 56.59 92 LEU A O 1
ATOM 736 N N . GLY A 1 93 ? -11.834 -0.829 27.010 1.00 54.47 93 GLY A N 1
ATOM 737 C CA . GLY A 1 93 ? -11.190 -0.527 28.287 1.00 54.47 93 GLY A CA 1
ATOM 738 C C . GLY A 1 93 ? -9.753 -0.028 28.081 1.00 54.47 93 GLY A C 1
ATOM 739 O O . GLY A 1 93 ? -9.090 -0.398 27.108 1.00 54.47 93 GLY A O 1
ATOM 740 N N . GLU A 1 94 ? -9.259 0.819 28.989 1.00 51.06 94 GLU A N 1
ATOM 741 C CA . GLU A 1 94 ? -7.925 1.440 28.893 1.00 51.06 94 GLU A CA 1
ATOM 742 C C . GLU A 1 94 ? -6.780 0.420 28.847 1.00 51.06 94 GLU A C 1
ATOM 744 O O . GLU A 1 94 ? -5.839 0.580 28.069 1.00 51.06 94 GLU A O 1
ATOM 749 N N . GLU A 1 95 ? -6.878 -0.653 29.633 1.00 48.16 95 GLU A N 1
ATOM 750 C CA . GLU A 1 95 ? -5.844 -1.691 29.724 1.00 48.16 95 GLU A CA 1
ATOM 751 C C . GLU A 1 95 ? -5.831 -2.612 28.496 1.00 48.16 95 GLU A C 1
ATOM 753 O O . GLU A 1 95 ? -4.768 -2.942 27.963 1.00 48.16 95 GLU A O 1
ATOM 758 N N . ILE A 1 96 ? -7.014 -2.937 27.961 1.00 48.62 96 ILE A N 1
ATOM 759 C CA . ILE A 1 96 ? -7.177 -3.775 26.763 1.00 48.62 96 ILE A CA 1
ATOM 760 C C . ILE A 1 96 ? -6.500 -3.118 25.555 1.00 48.62 96 ILE A C 1
ATOM 762 O O . ILE A 1 96 ? -5.921 -3.802 24.705 1.00 48.62 96 ILE A O 1
ATOM 766 N N . PHE A 1 97 ? -6.544 -1.786 25.491 1.00 53.75 97 PHE A N 1
ATOM 767 C CA . PHE A 1 97 ? -5.999 -1.017 24.383 1.00 53.75 97 PHE A CA 1
ATOM 768 C C . PHE A 1 97 ? -4.469 -1.016 24.347 1.00 53.75 97 PHE A C 1
ATOM 770 O O . PHE A 1 97 ? -3.893 -0.934 23.271 1.00 53.75 97 PHE A O 1
ATOM 777 N N . VAL A 1 98 ? -3.783 -1.141 25.484 1.00 56.41 98 VAL A N 1
ATOM 778 C CA . VAL A 1 98 ? -2.314 -1.239 25.498 1.00 56.41 98 VAL A CA 1
ATOM 779 C C . VAL A 1 98 ? -1.880 -2.664 25.157 1.00 56.41 98 VAL A C 1
ATOM 781 O O . VAL A 1 98 ? -1.048 -2.867 24.273 1.00 56.41 98 VAL A O 1
ATOM 784 N N . GLU A 1 99 ? -2.498 -3.659 25.791 1.00 53.50 99 GLU A N 1
ATOM 785 C CA . GLU A 1 99 ? -2.038 -5.044 25.706 1.00 53.50 99 GLU A CA 1
ATOM 786 C C . GLU A 1 99 ? -2.377 -5.714 24.361 1.00 53.50 99 GLU A C 1
ATOM 788 O O . GLU A 1 99 ? -1.530 -6.387 23.761 1.00 53.50 99 GLU A O 1
ATOM 793 N N . LYS A 1 100 ? -3.598 -5.511 23.832 1.00 55.91 100 LYS A N 1
ATOM 794 C CA . LYS A 1 100 ? -3.973 -6.056 22.513 1.00 55.91 100 LYS A CA 1
ATOM 795 C C . LYS A 1 100 ? -3.197 -5.374 21.394 1.00 55.91 100 LYS A C 1
ATOM 797 O O . LYS A 1 100 ? -2.744 -6.058 20.482 1.00 55.91 100 LYS A O 1
ATOM 802 N N . VAL A 1 101 ? -2.974 -4.064 21.475 1.00 55.53 101 VAL A N 1
ATOM 803 C CA . VAL A 1 101 ? -2.178 -3.325 20.481 1.00 55.53 101 VAL A CA 1
ATOM 804 C C . VAL A 1 101 ? -0.734 -3.804 20.468 1.00 55.53 101 VAL A C 1
ATOM 806 O O . VAL A 1 101 ? -0.170 -4.002 19.395 1.00 55.53 101 VAL A O 1
ATOM 809 N N . GLU A 1 102 ? -0.123 -4.045 21.629 1.00 59.69 102 GLU A N 1
ATOM 810 C CA . GLU A 1 102 ? 1.229 -4.603 21.675 1.00 59.69 102 GLU A CA 1
ATOM 811 C C . GLU A 1 102 ? 1.299 -6.020 21.095 1.00 59.69 102 GLU A C 1
ATOM 813 O O . GLU A 1 102 ? 2.231 -6.335 20.347 1.00 59.69 102 GLU A O 1
ATOM 818 N N . LYS A 1 103 ? 0.301 -6.868 21.371 1.00 59.06 103 LYS A N 1
ATOM 819 C CA . LYS A 1 103 ? 0.211 -8.215 20.782 1.00 59.06 103 LYS A CA 1
ATOM 820 C C . LYS A 1 103 ? 0.006 -8.167 19.261 1.00 59.06 103 LYS A C 1
ATOM 822 O O . LYS A 1 103 ? 0.665 -8.921 18.536 1.00 59.06 103 LYS A O 1
ATOM 827 N N . VAL A 1 104 ? -0.827 -7.257 18.747 1.00 56.59 104 VAL A N 1
ATOM 828 C CA . VAL A 1 104 ? -1.020 -7.103 17.294 1.00 56.59 104 VAL A CA 1
ATOM 829 C C . VAL A 1 104 ? 0.203 -6.463 16.622 1.00 56.59 104 VAL A C 1
ATOM 831 O O . VAL A 1 104 ? 0.620 -6.916 15.558 1.00 56.59 104 VAL A O 1
ATOM 834 N N . ARG A 1 105 ? 0.888 -5.508 17.268 1.00 53.94 105 ARG A N 1
ATOM 835 C CA . ARG A 1 105 ? 2.179 -4.984 16.782 1.00 53.94 105 ARG A CA 1
ATOM 836 C C . ARG A 1 105 ? 3.201 -6.088 16.570 1.00 53.94 105 ARG A C 1
ATOM 838 O O . ARG A 1 105 ? 3.798 -6.153 15.502 1.00 53.94 105 ARG A O 1
ATOM 845 N N . LYS A 1 106 ? 3.371 -6.978 17.554 1.00 56.22 106 LYS A N 1
ATOM 846 C CA . LYS A 1 106 ? 4.335 -8.091 17.479 1.00 56.22 106 LYS A CA 1
ATOM 847 C C . LYS A 1 106 ? 4.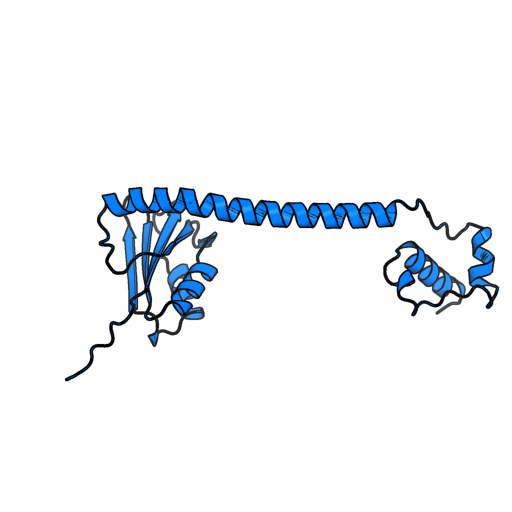022 -9.090 16.360 1.00 56.22 106 LYS A C 1
ATOM 849 O O . LYS A 1 106 ? 4.926 -9.773 15.881 1.00 56.22 106 LYS A O 1
ATOM 854 N N . THR A 1 107 ? 2.759 -9.210 15.955 1.00 53.41 107 THR A N 1
ATOM 855 C CA . THR A 1 107 ? 2.338 -10.138 14.894 1.00 53.41 107 THR A CA 1
ATOM 856 C C . THR A 1 107 ? 2.371 -9.494 13.505 1.00 53.41 107 THR A C 1
ATOM 858 O O . THR A 1 107 ? 2.791 -10.153 12.550 1.00 53.41 107 THR A O 1
ATOM 861 N N . ASN A 1 108 ? 2.038 -8.206 13.380 1.00 52.22 108 ASN A N 1
ATOM 862 C CA . ASN A 1 108 ? 2.062 -7.486 12.102 1.00 52.22 108 ASN A CA 1
ATOM 863 C C . ASN A 1 108 ? 3.470 -7.064 11.652 1.00 52.22 108 ASN A C 1
ATOM 865 O O . ASN A 1 108 ? 3.754 -7.141 10.453 1.00 52.22 108 ASN A O 1
ATOM 869 N N . THR A 1 109 ? 4.394 -6.726 12.562 1.00 52.56 109 THR A N 1
ATOM 870 C CA . THR A 1 109 ? 5.801 -6.455 12.190 1.00 52.56 109 THR A CA 1
ATOM 871 C C . THR A 1 109 ? 6.439 -7.653 11.492 1.00 52.56 109 THR A C 1
ATOM 873 O O . THR A 1 109 ? 7.042 -7.492 10.433 1.00 52.56 109 THR A O 1
ATOM 876 N N . LYS A 1 110 ? 6.182 -8.874 11.977 1.00 57.19 110 LYS A N 1
ATOM 877 C CA . LYS A 1 110 ? 6.665 -10.114 11.343 1.00 57.19 110 LYS A CA 1
ATOM 878 C C . LYS A 1 110 ? 6.127 -10.319 9.921 1.00 57.19 110 LYS A C 1
ATOM 880 O O . LYS A 1 110 ? 6.826 -10.872 9.073 1.00 57.19 110 LYS A O 1
ATOM 885 N N . LYS A 1 111 ? 4.888 -9.901 9.628 1.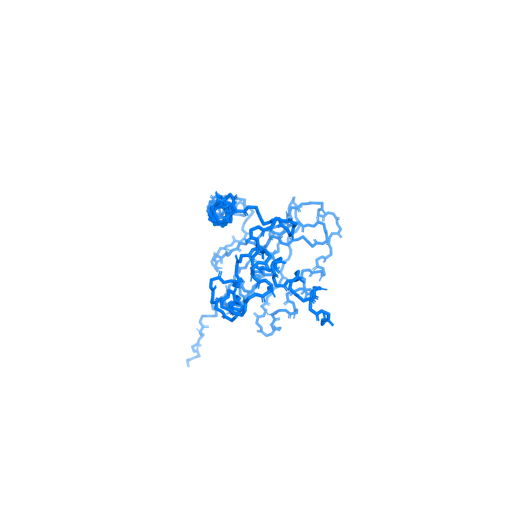00 57.31 111 LYS A N 1
ATOM 886 C CA . LYS A 1 111 ? 4.322 -9.965 8.264 1.00 57.31 111 LYS A CA 1
ATOM 887 C C . LYS A 1 111 ? 4.915 -8.892 7.348 1.00 57.31 111 LYS A C 1
ATOM 889 O O . LYS A 1 111 ? 5.230 -9.196 6.197 1.00 57.31 111 LYS A O 1
ATOM 894 N N . SER A 1 112 ? 5.095 -7.675 7.858 1.00 56.38 112 SER A N 1
ATOM 895 C CA . SER A 1 112 ? 5.708 -6.565 7.119 1.00 56.38 112 SER A CA 1
ATOM 896 C C . SER A 1 112 ? 7.168 -6.861 6.756 1.00 56.38 112 SER A C 1
ATOM 898 O O . SER A 1 112 ? 7.552 -6.747 5.590 1.00 56.38 112 SER A O 1
ATOM 900 N N . GLU A 1 113 ? 7.954 -7.381 7.703 1.00 60.81 113 GLU A N 1
ATOM 901 C CA . GLU A 1 113 ? 9.339 -7.808 7.468 1.00 60.81 113 GLU A CA 1
ATOM 902 C C . GLU A 1 113 ? 9.429 -8.896 6.394 1.00 60.81 113 GLU A C 1
ATOM 904 O O . GLU A 1 113 ? 10.239 -8.786 5.475 1.00 60.81 113 GLU A O 1
ATOM 909 N N . ARG A 1 114 ? 8.536 -9.895 6.419 1.00 64.00 114 ARG A N 1
ATOM 910 C CA . ARG A 1 114 ? 8.469 -10.929 5.369 1.00 64.00 114 ARG A CA 1
ATOM 911 C C . ARG A 1 114 ? 8.153 -10.347 3.987 1.00 64.00 114 ARG A C 1
ATOM 913 O O . ARG A 1 114 ? 8.710 -10.806 2.991 1.00 64.00 114 ARG A O 1
ATOM 920 N N . LYS A 1 115 ? 7.273 -9.341 3.896 1.00 68.06 115 LYS A N 1
ATOM 921 C CA . LYS A 1 115 ? 6.944 -8.667 2.624 1.00 68.06 115 LYS A CA 1
ATOM 922 C C . LYS A 1 115 ? 8.130 -7.841 2.115 1.00 68.06 115 LYS A C 1
ATOM 924 O O . LYS A 1 115 ? 8.414 -7.872 0.918 1.00 68.06 115 LYS A O 1
ATOM 929 N N . LYS A 1 116 ? 8.852 -7.164 3.015 1.00 70.38 116 LYS A N 1
ATOM 930 C CA . LYS A 1 116 ? 10.067 -6.400 2.695 1.00 70.38 116 LYS A CA 1
ATOM 931 C C . LYS A 1 116 ? 11.195 -7.318 2.208 1.00 70.38 116 LYS A C 1
ATOM 933 O O . LYS A 1 116 ? 11.732 -7.080 1.132 1.00 70.38 116 LYS A O 1
ATOM 938 N N . GLN A 1 117 ? 11.442 -8.430 2.904 1.00 72.00 117 GLN A N 1
ATOM 939 C CA . GLN A 1 117 ? 12.430 -9.443 2.509 1.00 72.00 117 GLN A CA 1
ATOM 940 C C . GLN A 1 117 ? 12.123 -10.072 1.140 1.00 72.00 117 GLN A C 1
ATOM 942 O O . GLN A 1 117 ? 13.030 -10.266 0.335 1.00 72.00 117 GLN A O 1
ATOM 947 N N . ARG A 1 118 ? 10.848 -10.352 0.825 1.00 72.31 118 ARG A N 1
ATOM 948 C CA . ARG A 1 118 ? 10.453 -10.864 -0.503 1.00 72.31 118 ARG A CA 1
ATOM 949 C C . ARG A 1 118 ? 10.725 -9.860 -1.624 1.00 72.31 118 ARG A C 1
ATOM 951 O O . ARG A 1 118 ? 11.248 -10.250 -2.668 1.00 72.31 118 ARG A O 1
ATOM 958 N N . LYS A 1 119 ? 10.397 -8.579 -1.415 1.00 71.12 119 LYS A N 1
ATOM 959 C CA . LYS A 1 119 ? 10.686 -7.515 -2.392 1.00 71.12 119 LYS A CA 1
ATOM 960 C C . LYS A 1 119 ? 12.188 -7.351 -2.611 1.00 71.12 119 LYS A C 1
ATOM 962 O O . LYS A 1 119 ? 12.625 -7.239 -3.750 1.00 71.12 119 LYS A O 1
ATOM 967 N N . GLU A 1 120 ? 12.974 -7.394 -1.540 1.00 76.25 120 GLU A N 1
ATOM 968 C CA . GLU A 1 120 ? 14.428 -7.254 -1.618 1.00 76.25 120 GLU A CA 1
ATOM 969 C C . GLU A 1 120 ? 15.090 -8.448 -2.320 1.00 76.25 120 GLU A C 1
ATOM 971 O O . GLU A 1 120 ? 15.948 -8.252 -3.176 1.00 76.25 120 GLU A O 1
ATOM 976 N N . LYS A 1 121 ? 14.628 -9.679 -2.049 1.00 83.19 121 LYS A N 1
ATOM 977 C CA . LYS A 1 121 ? 15.074 -10.879 -2.772 1.00 83.19 121 LYS A CA 1
ATOM 978 C C . LYS A 1 121 ? 14.776 -10.782 -4.271 1.00 83.19 121 LYS A C 1
ATOM 980 O O . LYS A 1 121 ? 15.656 -11.035 -5.083 1.00 83.19 121 LYS A O 1
ATOM 985 N N . THR A 1 122 ? 13.566 -10.347 -4.628 1.00 75.69 122 THR A N 1
ATOM 986 C CA . THR A 1 122 ? 13.163 -10.165 -6.034 1.00 75.69 122 THR A CA 1
ATOM 987 C C . THR A 1 122 ? 14.028 -9.108 -6.723 1.00 75.69 122 THR A C 1
ATOM 989 O O . THR A 1 122 ? 14.467 -9.305 -7.851 1.00 75.69 122 THR A O 1
ATOM 992 N N . LYS A 1 123 ? 14.330 -8.000 -6.032 1.00 77.56 123 LYS A N 1
ATOM 993 C CA . LYS A 1 123 ? 15.208 -6.948 -6.556 1.00 77.56 123 LYS A CA 1
ATOM 994 C C . LYS A 1 123 ? 16.626 -7.470 -6.810 1.00 77.56 123 LYS A C 1
ATOM 996 O O . LYS A 1 123 ? 17.162 -7.229 -7.886 1.00 77.56 123 LYS A O 1
ATOM 1001 N N . ARG A 1 124 ? 17.195 -8.238 -5.872 1.00 82.31 124 ARG A N 1
ATOM 1002 C CA . ARG A 1 124 ? 18.516 -8.867 -6.046 1.00 82.31 124 ARG A CA 1
ATOM 1003 C C . ARG A 1 124 ? 18.536 -9.861 -7.208 1.00 82.31 124 ARG A C 1
ATOM 1005 O O . ARG A 1 124 ? 19.477 -9.833 -7.984 1.00 82.31 124 ARG A O 1
ATOM 1012 N N . GLU A 1 125 ? 17.501 -10.686 -7.374 1.00 78.75 125 GLU A N 1
ATOM 1013 C CA . GLU A 1 125 ? 17.405 -11.621 -8.510 1.00 78.75 125 GLU A CA 1
ATOM 1014 C C . GLU A 1 125 ? 17.314 -10.893 -9.865 1.00 78.75 125 GLU A C 1
ATOM 1016 O O . GLU A 1 125 ? 17.891 -11.350 -10.852 1.00 78.75 125 GLU A O 1
ATOM 1021 N N . ILE A 1 126 ? 16.624 -9.747 -9.927 1.00 73.00 126 ILE A N 1
ATOM 1022 C CA . ILE A 1 126 ? 16.568 -8.898 -11.129 1.00 73.00 126 ILE A CA 1
ATOM 1023 C C . ILE A 1 126 ? 17.934 -8.262 -11.404 1.00 73.00 126 ILE A C 1
ATOM 1025 O O . ILE A 1 126 ? 18.424 -8.352 -12.527 1.00 73.00 126 ILE A O 1
ATOM 1029 N N . GLU A 1 127 ? 18.571 -7.666 -10.393 1.00 74.75 127 GLU A N 1
ATOM 1030 C CA . GLU A 1 127 ? 19.911 -7.077 -10.520 1.00 74.75 127 GLU A CA 1
ATOM 1031 C C . GLU A 1 127 ? 20.955 -8.125 -10.930 1.00 74.75 127 GLU A C 1
ATOM 1033 O O . GLU A 1 127 ? 21.812 -7.850 -11.765 1.00 74.75 127 GLU A O 1
ATOM 1038 N N . GLU A 1 128 ? 20.865 -9.347 -10.403 1.00 79.25 128 GLU A N 1
ATOM 1039 C CA . GLU A 1 128 ? 21.751 -10.448 -10.772 1.00 79.25 128 GLU A CA 1
ATOM 1040 C C . GLU A 1 128 ? 21.490 -10.937 -12.204 1.00 79.25 128 GLU A C 1
ATOM 1042 O O . GLU A 1 128 ? 22.439 -11.201 -12.939 1.00 79.25 128 GLU A O 1
ATOM 1047 N N . ARG A 1 129 ? 20.227 -10.992 -12.653 1.00 71.31 129 ARG A N 1
ATOM 1048 C CA . ARG A 1 129 ? 19.894 -11.275 -14.061 1.00 71.31 129 ARG A CA 1
ATOM 1049 C C . ARG A 1 129 ? 20.424 -10.203 -15.008 1.00 71.31 129 ARG A C 1
ATOM 1051 O O . ARG A 1 129 ? 20.934 -10.560 -16.064 1.00 71.31 129 ARG A O 1
ATOM 1058 N N . ILE A 1 130 ? 20.324 -8.926 -14.643 1.00 66.31 130 ILE A N 1
ATOM 1059 C CA . ILE A 1 130 ? 20.878 -7.815 -15.432 1.00 66.31 130 ILE A CA 1
ATOM 1060 C C . ILE A 1 130 ? 22.406 -7.912 -15.463 1.00 66.31 130 ILE A C 1
ATOM 1062 O O . ILE A 1 130 ? 22.995 -7.870 -16.536 1.00 66.31 130 ILE A O 1
ATOM 1066 N N . LYS A 1 131 ? 23.055 -8.155 -14.316 1.00 68.38 131 LYS A N 1
ATOM 1067 C CA . LYS A 1 131 ? 24.507 -8.370 -14.262 1.00 68.38 131 LYS A CA 1
ATOM 1068 C C . LYS A 1 131 ? 24.958 -9.551 -15.113 1.00 68.38 131 LYS A C 1
ATOM 1070 O O . LYS A 1 131 ? 25.959 -9.417 -15.795 1.00 68.38 131 LYS A O 1
ATOM 1075 N N . ARG A 1 132 ? 24.239 -10.679 -15.097 1.00 67.25 132 ARG A N 1
ATOM 1076 C CA . ARG A 1 132 ? 24.557 -11.845 -15.941 1.00 67.25 132 ARG A CA 1
ATOM 1077 C C . ARG A 1 132 ? 24.358 -11.554 -17.426 1.00 67.25 132 ARG A C 1
ATOM 1079 O O . ARG A 1 132 ? 25.190 -11.971 -18.214 1.00 67.25 132 ARG A O 1
ATOM 1086 N N . LYS A 1 133 ? 23.311 -10.813 -17.804 1.00 62.56 133 LYS A N 1
ATOM 1087 C CA . LYS A 1 133 ? 23.126 -10.352 -19.191 1.00 62.56 133 LYS A CA 1
ATOM 1088 C C . LYS A 1 133 ? 24.253 -9.423 -19.651 1.00 62.56 133 LYS A C 1
ATOM 1090 O O . LYS A 1 133 ? 24.671 -9.508 -20.795 1.00 62.56 133 LYS A O 1
ATOM 1095 N N . ASN A 1 134 ? 24.780 -8.602 -18.747 1.00 60.62 134 ASN A N 1
ATOM 1096 C CA . ASN A 1 134 ? 25.909 -7.714 -19.022 1.00 60.62 134 ASN A CA 1
ATOM 1097 C C . ASN A 1 134 ? 27.280 -8.400 -18.823 1.00 60.62 134 ASN A C 1
ATOM 1099 O O . ASN A 1 134 ? 28.311 -7.774 -19.054 1.00 60.62 134 ASN A O 1
ATOM 1103 N N . ALA A 1 135 ? 27.320 -9.662 -18.373 1.00 55.31 135 ALA A N 1
ATOM 1104 C CA . ALA A 1 135 ? 28.556 -10.391 -18.069 1.00 55.31 135 ALA A CA 1
ATOM 1105 C C . ALA A 1 135 ? 29.172 -11.098 -19.283 1.00 55.31 135 ALA A C 1
ATOM 1107 O O . ALA A 1 135 ? 30.295 -11.582 -19.171 1.00 55.31 135 ALA A O 1
ATOM 1108 N N . ASP A 1 136 ? 28.496 -11.120 -20.436 1.00 56.34 136 ASP A N 1
ATOM 1109 C CA . ASP A 1 136 ? 29.046 -11.715 -21.663 1.00 56.34 136 ASP A CA 1
ATOM 1110 C C . ASP A 1 136 ? 30.224 -10.913 -22.251 1.00 56.34 136 ASP A C 1
ATOM 1112 O O . ASP A 1 136 ? 30.794 -11.307 -23.264 1.00 56.34 136 ASP A O 1
ATOM 1116 N N . GLY A 1 137 ? 30.636 -9.804 -21.617 1.00 58.31 137 GLY A N 1
ATOM 1117 C CA . GLY A 1 137 ? 31.876 -9.091 -21.953 1.00 58.31 137 GLY A CA 1
ATOM 1118 C C . GLY A 1 137 ? 31.900 -8.512 -23.369 1.00 58.31 137 GLY A C 1
ATOM 1119 O O . GLY A 1 137 ? 32.944 -8.058 -23.833 1.00 58.31 137 GLY A O 1
ATOM 1120 N N . PHE A 1 138 ? 30.760 -8.527 -24.059 1.00 62.75 138 PHE A N 1
ATOM 1121 C CA . PHE A 1 138 ? 30.612 -7.984 -25.393 1.00 62.75 138 PH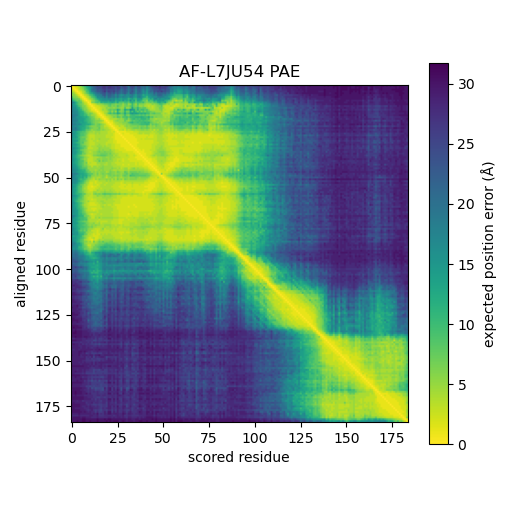E A CA 1
ATOM 1122 C C . PHE A 1 138 ? 30.546 -6.461 -25.300 1.00 62.75 138 PHE A C 1
ATOM 1124 O O . PHE A 1 138 ? 29.496 -5.876 -25.042 1.00 62.75 138 PHE A O 1
ATOM 1131 N N . VAL A 1 139 ? 31.701 -5.825 -25.474 1.00 67.00 139 VAL A N 1
ATOM 1132 C CA . VAL A 1 139 ? 31.811 -4.378 -25.649 1.00 67.00 139 VAL A CA 1
ATOM 1133 C C . VAL A 1 139 ? 31.729 -4.106 -27.143 1.00 67.00 139 VAL A C 1
ATOM 1135 O O . VAL A 1 139 ? 32.622 -4.485 -27.900 1.00 67.00 139 VAL A O 1
ATOM 1138 N N . PHE A 1 140 ? 30.631 -3.493 -27.567 1.00 70.44 140 PHE A N 1
ATOM 1139 C CA . PHE A 1 140 ? 30.478 -3.033 -28.937 1.00 70.44 140 PHE A CA 1
ATOM 1140 C C . PHE A 1 140 ? 31.270 -1.731 -29.128 1.00 70.44 140 PHE A C 1
ATOM 1142 O O . PHE A 1 140 ? 31.012 -0.748 -28.436 1.00 70.44 140 PHE A O 1
ATOM 1149 N N . ASP A 1 141 ? 32.237 -1.735 -30.047 1.00 78.56 141 ASP A N 1
ATOM 1150 C CA . ASP A 1 141 ? 32.990 -0.546 -30.460 1.00 78.56 141 ASP A CA 1
ATOM 1151 C C . ASP A 1 141 ? 32.594 -0.173 -31.903 1.00 78.56 141 ASP A C 1
ATOM 1153 O O . ASP A 1 141 ? 32.896 -0.930 -32.831 1.00 78.56 141 ASP A O 1
ATOM 1157 N N . PRO A 1 142 ? 31.933 0.980 -32.122 1.00 74.25 142 PRO A N 1
ATOM 1158 C CA . PRO A 1 142 ? 31.516 1.442 -33.448 1.00 74.25 142 PRO A CA 1
ATOM 1159 C C . PRO A 1 142 ? 32.662 1.649 -34.448 1.00 74.25 142 PRO A C 1
ATOM 1161 O O . PRO A 1 142 ? 32.413 1.693 -35.654 1.00 74.25 142 PRO A O 1
ATOM 1164 N N . ASN A 1 143 ? 33.900 1.806 -33.966 1.00 81.56 143 ASN A N 1
ATOM 1165 C CA . ASN A 1 143 ? 35.084 2.018 -34.803 1.00 81.56 143 ASN A CA 1
ATOM 1166 C C . ASN A 1 143 ? 35.876 0.728 -35.058 1.00 81.56 143 ASN A C 1
ATOM 1168 O O . ASN A 1 143 ? 36.902 0.759 -35.741 1.00 81.56 143 ASN A O 1
ATOM 1172 N N . ASP A 1 144 ? 35.436 -0.407 -34.515 1.00 82.56 144 ASP A N 1
ATOM 1173 C CA . ASP A 1 144 ? 36.100 -1.681 -34.749 1.00 82.56 144 ASP A CA 1
ATOM 1174 C C . ASP A 1 144 ? 35.777 -2.201 -36.157 1.00 82.56 144 ASP A C 1
ATOM 1176 O O . ASP A 1 144 ? 34.646 -2.573 -36.479 1.00 82.56 144 ASP A O 1
ATOM 1180 N N . SER A 1 145 ? 36.822 -2.266 -36.987 1.00 84.31 145 SER A N 1
ATOM 1181 C CA . SER A 1 145 ? 36.791 -2.742 -38.379 1.00 84.31 145 SER A CA 1
ATOM 1182 C C . SER A 1 145 ? 36.109 -4.102 -38.583 1.00 84.31 145 SER A C 1
ATOM 1184 O O . SER A 1 145 ? 35.617 -4.397 -39.673 1.00 84.31 145 SER A O 1
ATOM 1186 N N . ARG A 1 146 ? 36.033 -4.950 -37.546 1.00 80.31 146 ARG A N 1
ATOM 1187 C CA . ARG A 1 146 ? 35.325 -6.238 -37.614 1.00 80.31 146 ARG A CA 1
ATOM 1188 C C . ARG A 1 146 ? 33.825 -6.066 -37.860 1.00 80.31 146 ARG A C 1
ATOM 1190 O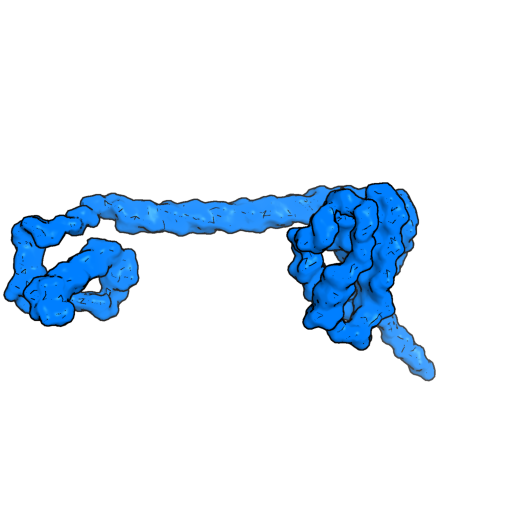 O . ARG A 1 146 ? 33.210 -6.966 -38.430 1.00 80.31 146 ARG A O 1
ATOM 1197 N N . PHE A 1 147 ? 33.249 -4.927 -37.472 1.00 81.31 147 PHE A N 1
ATOM 1198 C CA . PHE A 1 147 ? 31.831 -4.621 -37.652 1.00 81.31 147 PHE A CA 1
ATOM 1199 C C . PHE A 1 147 ? 31.519 -3.857 -38.942 1.00 81.31 147 PHE A C 1
ATOM 1201 O O . PHE A 1 147 ? 30.346 -3.709 -39.270 1.00 81.31 147 PHE A O 1
ATOM 1208 N N . ASP A 1 148 ? 32.514 -3.445 -39.736 1.00 83.56 148 ASP A N 1
ATOM 1209 C CA . ASP A 1 148 ? 32.257 -2.698 -40.980 1.00 83.56 148 ASP A CA 1
ATOM 1210 C C . ASP A 1 148 ? 31.398 -3.484 -41.981 1.00 83.56 148 ASP A C 1
ATOM 1212 O O . ASP A 1 148 ? 30.591 -2.909 -42.717 1.00 83.56 148 ASP A O 1
ATOM 1216 N N . LYS A 1 149 ? 31.507 -4.818 -41.969 1.00 84.06 149 LYS A N 1
ATOM 1217 C CA . LYS A 1 149 ? 30.685 -5.701 -42.809 1.00 84.06 149 LYS A CA 1
ATOM 1218 C C . LYS A 1 149 ? 29.203 -5.687 -42.439 1.00 84.06 149 LYS A C 1
ATOM 1220 O O . LYS A 1 149 ? 28.380 -5.862 -43.324 1.00 84.06 149 LYS A O 1
ATOM 1225 N N . VAL A 1 150 ? 28.862 -5.426 -41.174 1.00 82.69 150 VAL A N 1
ATOM 1226 C CA . VAL A 1 150 ? 27.464 -5.354 -40.704 1.00 82.69 150 VAL A CA 1
ATOM 1227 C C . VAL A 1 150 ? 26.715 -4.205 -41.387 1.00 82.69 150 VAL A C 1
ATOM 1229 O O . VAL A 1 150 ? 25.518 -4.308 -41.639 1.00 82.69 150 VAL A O 1
ATOM 1232 N N . TYR A 1 151 ? 27.427 -3.130 -41.738 1.00 80.75 151 TYR A N 1
ATOM 1233 C CA . TYR A 1 151 ? 26.846 -1.959 -42.401 1.00 80.75 151 TYR A CA 1
ATOM 1234 C C . TYR A 1 151 ? 26.911 -2.031 -43.925 1.00 80.75 151 TYR A C 1
ATOM 1236 O O . TYR A 1 151 ? 26.071 -1.447 -44.605 1.00 80.75 151 TYR A O 1
ATOM 1244 N N . THR A 1 152 ? 27.922 -2.711 -44.466 1.00 83.12 152 THR A N 1
ATOM 1245 C CA . THR A 1 152 ? 28.237 -2.673 -45.901 1.00 83.12 152 THR A CA 1
ATOM 1246 C C . THR A 1 152 ? 27.707 -3.873 -46.680 1.00 83.12 152 THR A C 1
ATOM 1248 O O . THR A 1 152 ? 27.420 -3.730 -47.866 1.00 83.12 152 THR A O 1
ATOM 1251 N N . ASP A 1 153 ? 27.552 -5.038 -46.044 1.00 86.94 153 ASP A N 1
ATOM 1252 C CA . ASP A 1 153 ? 27.131 -6.276 -46.703 1.00 86.94 153 ASP A CA 1
ATOM 1253 C C . ASP A 1 153 ? 25.710 -6.679 -46.253 1.00 86.94 153 ASP A C 1
ATOM 1255 O O . ASP A 1 153 ? 25.501 -6.987 -45.074 1.00 86.94 153 ASP A O 1
ATOM 1259 N N . PRO A 1 154 ? 24.729 -6.733 -47.178 1.00 83.12 154 PRO A N 1
ATOM 1260 C CA . PRO A 1 154 ? 23.355 -7.145 -46.880 1.00 83.12 154 PRO A CA 1
ATOM 1261 C C . PRO A 1 154 ? 23.241 -8.532 -46.237 1.00 83.12 154 PRO A C 1
ATOM 1263 O O . PRO A 1 154 ? 22.280 -8.808 -45.521 1.00 83.12 154 PRO A O 1
ATOM 1266 N N . SER A 1 155 ? 24.224 -9.407 -46.461 1.00 85.00 155 SER A N 1
ATOM 1267 C CA . SER A 1 155 ? 24.268 -10.757 -45.888 1.00 85.00 155 SER A CA 1
ATOM 1268 C C . SER A 1 155 ? 24.473 -10.753 -44.368 1.00 85.00 155 SER A C 1
ATOM 1270 O O . SER A 1 155 ? 24.229 -11.767 -43.717 1.00 85.00 155 SER A O 1
ATOM 1272 N N . PHE A 1 156 ? 24.921 -9.627 -43.802 1.00 81.06 156 PHE A N 1
ATOM 1273 C CA . PHE A 1 156 ? 25.166 -9.432 -42.371 1.00 81.06 156 PHE A CA 1
ATOM 1274 C C . PHE A 1 156 ? 24.151 -8.484 -41.715 1.00 81.06 156 PHE A C 1
ATOM 1276 O O . PHE A 1 156 ? 24.363 -8.051 -40.580 1.00 81.06 156 PHE A O 1
ATOM 1283 N N . TYR A 1 157 ? 23.047 -8.163 -42.398 1.00 84.12 157 TYR A N 1
ATOM 1284 C CA . TYR A 1 157 ? 22.010 -7.305 -41.837 1.00 84.12 157 TYR A CA 1
ATOM 1285 C C . TYR A 1 157 ? 21.352 -7.927 -40.611 1.00 84.12 157 TYR A C 1
ATOM 1287 O O . TYR A 1 157 ? 20.917 -9.080 -40.598 1.00 84.12 157 TYR A O 1
ATOM 1295 N N . ILE A 1 158 ? 21.271 -7.112 -39.565 1.00 77.62 158 ILE A N 1
ATOM 1296 C CA . ILE A 1 158 ? 20.662 -7.488 -38.302 1.00 77.62 158 ILE A CA 1
ATOM 1297 C C . ILE A 1 158 ? 19.146 -7.328 -38.424 1.00 77.62 158 ILE A C 1
ATOM 1299 O O . ILE A 1 158 ? 18.639 -6.226 -38.633 1.00 77.62 158 ILE A O 1
ATOM 1303 N N . ASP A 1 159 ? 18.412 -8.425 -38.239 1.00 82.12 159 ASP A N 1
ATOM 1304 C CA . ASP A 1 159 ? 16.957 -8.378 -38.113 1.00 82.12 159 ASP A CA 1
ATOM 1305 C C . ASP A 1 159 ? 16.557 -7.812 -36.742 1.00 82.12 159 ASP A C 1
ATOM 1307 O O . ASP A 1 159 ? 16.518 -8.506 -35.722 1.00 82.12 159 ASP A O 1
ATOM 1311 N N . THR A 1 160 ? 16.224 -6.524 -36.735 1.00 75.62 160 THR A N 1
ATOM 1312 C CA . THR A 1 160 ? 15.795 -5.783 -35.540 1.00 75.62 160 THR A CA 1
ATOM 1313 C C . THR A 1 160 ? 14.451 -6.251 -34.975 1.00 75.62 160 THR A C 1
ATOM 1315 O O . THR A 1 160 ? 14.128 -5.959 -33.820 1.00 75.62 160 THR A O 1
ATOM 1318 N N . SER A 1 161 ? 13.660 -7.005 -35.746 1.00 81.38 161 SER A N 1
ATOM 1319 C CA . SER A 1 161 ? 12.383 -7.553 -35.284 1.00 81.38 161 SER A CA 1
ATOM 1320 C C . SER A 1 161 ? 12.555 -8.808 -34.416 1.00 81.38 161 SER A C 1
ATOM 1322 O O . SER A 1 161 ? 11.655 -9.155 -33.638 1.00 81.38 161 SER A O 1
ATOM 1324 N N . HIS A 1 162 ? 13.727 -9.451 -34.478 1.00 81.00 162 HIS A N 1
ATOM 1325 C CA . HIS A 1 162 ? 13.997 -10.708 -33.797 1.00 81.00 162 HIS A CA 1
ATOM 1326 C C . HIS A 1 162 ? 14.119 -10.518 -32.262 1.00 81.00 162 HIS A C 1
ATOM 1328 O O . HIS A 1 162 ? 14.827 -9.628 -31.780 1.00 81.00 162 HIS A O 1
ATOM 1334 N N . PRO A 1 163 ? 13.459 -11.358 -31.435 1.00 77.75 163 PRO A N 1
ATOM 1335 C CA . PRO A 1 163 ? 13.301 -11.128 -29.991 1.00 77.75 163 PRO A CA 1
ATOM 1336 C C . PRO A 1 163 ? 14.608 -11.119 -29.183 1.00 77.75 163 PRO A C 1
ATOM 1338 O O . PRO A 1 163 ? 14.635 -10.571 -28.080 1.00 77.75 163 PRO A O 1
ATOM 1341 N N . LEU A 1 164 ? 15.689 -11.689 -29.725 1.00 70.88 164 LEU A N 1
ATOM 1342 C CA . LEU A 1 164 ? 17.021 -11.645 -29.109 1.00 70.88 164 LEU A CA 1
ATOM 1343 C C . LEU A 1 164 ? 17.651 -10.240 -29.119 1.00 70.88 164 LEU A C 1
ATOM 1345 O O . LEU A 1 164 ? 18.456 -9.949 -28.240 1.00 70.88 164 LEU A O 1
ATOM 1349 N N . TYR A 1 165 ? 17.257 -9.361 -30.047 1.00 69.94 165 TYR A N 1
ATOM 1350 C CA . TYR A 1 165 ? 17.800 -8.000 -30.155 1.00 69.94 165 TYR A CA 1
ATOM 1351 C C . TYR A 1 165 ? 17.035 -6.979 -29.301 1.00 69.94 165 TYR A C 1
ATOM 1353 O O . TYR A 1 165 ? 17.606 -5.979 -28.889 1.00 69.94 165 TYR A O 1
ATOM 1361 N N . LYS A 1 166 ? 15.778 -7.264 -28.931 1.00 68.75 166 LYS A N 1
ATOM 1362 C CA . LYS A 1 166 ? 14.915 -6.351 -28.149 1.00 68.75 166 LYS A CA 1
ATOM 1363 C C . LYS A 1 166 ? 15.366 -6.079 -26.708 1.00 68.75 166 LYS A C 1
ATOM 1365 O O . LYS A 1 166 ? 14.724 -5.299 -26.020 1.00 68.75 166 LYS A O 1
ATOM 1370 N N . ASN A 1 167 ? 16.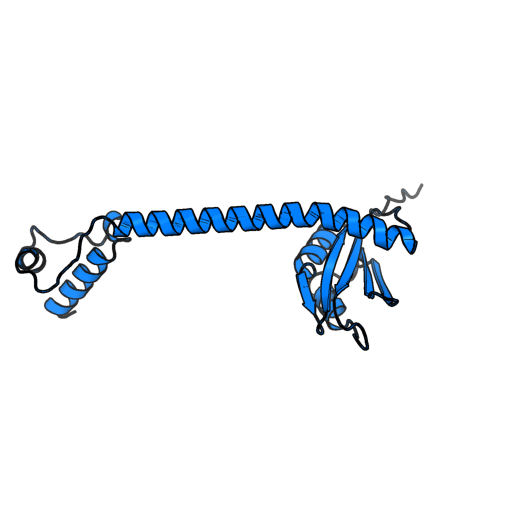381 -6.780 -26.206 1.00 69.31 167 ASN A N 1
ATOM 1371 C CA . ASN A 1 167 ? 16.817 -6.669 -24.809 1.00 69.31 167 ASN A CA 1
ATOM 1372 C C . ASN A 1 167 ? 18.347 -6.602 -24.664 1.00 69.31 167 ASN A C 1
ATOM 1374 O O . ASN A 1 167 ? 18.859 -6.976 -23.606 1.00 69.31 167 ASN A O 1
ATOM 1378 N N . ASN A 1 168 ? 19.069 -6.217 -25.721 1.00 73.88 168 ASN A N 1
ATOM 1379 C CA . ASN A 1 168 ? 20.526 -6.123 -25.717 1.00 73.88 168 ASN A CA 1
ATOM 1380 C C . ASN A 1 168 ? 20.953 -4.692 -26.069 1.00 73.88 168 ASN A C 1
ATOM 1382 O O . ASN A 1 168 ? 20.686 -4.211 -27.164 1.00 73.88 168 ASN A O 1
ATOM 1386 N N . GLU A 1 169 ? 21.648 -4.038 -25.146 1.00 73.75 169 GLU A N 1
ATOM 1387 C CA . GLU A 1 169 ? 22.135 -2.663 -25.297 1.00 73.75 169 GLU A CA 1
ATOM 1388 C C . GLU A 1 169 ? 23.095 -2.514 -26.493 1.00 73.75 169 GLU A C 1
ATOM 1390 O O . GLU A 1 169 ? 23.019 -1.546 -27.243 1.00 73.75 169 GLU A O 1
ATOM 1395 N N . GLY A 1 170 ? 23.951 -3.512 -26.749 1.00 75.62 170 GLY A N 1
ATOM 1396 C CA . GLY A 1 170 ? 24.864 -3.496 -27.898 1.00 75.62 170 GLY A CA 1
ATOM 1397 C C . GLY A 1 170 ? 24.140 -3.620 -29.241 1.00 75.62 170 GLY A C 1
ATOM 1398 O O . GLY A 1 170 ? 24.574 -3.047 -30.237 1.00 75.62 170 GLY A O 1
ATOM 1399 N N . ALA A 1 171 ? 23.004 -4.322 -29.264 1.00 77.25 171 ALA A N 1
ATOM 1400 C CA . ALA A 1 171 ? 22.146 -4.385 -30.442 1.00 77.25 171 ALA A CA 1
ATOM 1401 C C . ALA A 1 171 ? 21.485 -3.036 -30.737 1.00 77.25 171 ALA A C 1
ATOM 1403 O O . ALA A 1 171 ? 21.435 -2.624 -31.892 1.00 77.25 171 ALA A O 1
ATOM 1404 N N . GLU A 1 172 ? 21.005 -2.342 -29.702 1.00 76.94 172 GLU A N 1
ATOM 1405 C CA . GLU A 1 172 ? 20.451 -0.993 -29.845 1.00 76.94 172 GLU A CA 1
ATOM 1406 C C . GLU A 1 172 ? 21.509 -0.020 -30.379 1.00 76.94 172 GLU A C 1
ATOM 1408 O O . GLU A 1 172 ? 21.246 0.686 -31.351 1.00 76.94 172 GLU A O 1
ATOM 1413 N N . MET A 1 173 ? 22.734 -0.058 -29.839 1.00 78.81 173 MET A N 1
ATOM 1414 C CA . MET A 1 173 ? 23.843 0.768 -30.336 1.00 78.81 173 MET A CA 1
ATOM 1415 C C . MET A 1 173 ? 24.206 0.476 -31.801 1.00 78.81 173 MET A C 1
ATOM 1417 O O . MET A 1 173 ? 24.476 1.407 -32.556 1.00 78.81 173 MET A O 1
ATOM 1421 N N . MET A 1 174 ? 24.193 -0.792 -32.229 1.00 79.88 174 MET A N 1
ATOM 1422 C CA . MET A 1 174 ? 24.436 -1.162 -33.632 1.00 79.88 174 MET A CA 1
ATOM 1423 C C . MET A 1 174 ? 23.373 -0.596 -34.579 1.00 79.88 174 MET A C 1
ATOM 1425 O O . MET A 1 174 ? 23.703 -0.126 -35.666 1.00 79.88 174 MET A O 1
ATOM 1429 N N . VAL A 1 175 ? 22.101 -0.637 -34.176 1.00 81.19 175 VAL A N 1
ATOM 1430 C CA . VAL A 1 175 ? 20.989 -0.099 -34.974 1.00 81.19 175 VAL A CA 1
ATOM 1431 C C . VAL A 1 175 ? 21.079 1.422 -35.078 1.00 81.19 175 VAL A C 1
ATOM 1433 O O . VAL A 1 175 ? 20.888 1.971 -36.164 1.00 81.19 175 VAL A O 1
ATOM 1436 N N . GLU A 1 176 ? 21.400 2.096 -33.975 1.00 82.19 176 GLU A N 1
ATOM 1437 C CA . GLU A 1 176 ? 21.596 3.548 -33.930 1.00 82.19 176 GLU A CA 1
ATOM 1438 C C . GLU A 1 176 ? 22.744 3.983 -34.860 1.00 82.19 176 GLU A C 1
ATOM 1440 O O . GLU A 1 176 ? 22.587 4.887 -35.682 1.00 82.19 176 GLU A O 1
ATOM 1445 N N . GLU A 1 177 ? 23.881 3.284 -34.802 1.00 83.00 177 GLU A N 1
ATOM 1446 C CA . GLU A 1 177 ? 25.044 3.557 -35.653 1.00 83.00 177 GLU A CA 1
ATOM 1447 C C . GLU A 1 177 ? 24.759 3.265 -37.136 1.00 83.00 177 GLU A C 1
ATOM 1449 O O . GLU A 1 177 ? 25.194 4.016 -38.014 1.00 83.00 177 GLU A O 1
ATOM 1454 N N . MET A 1 178 ? 23.978 2.221 -37.435 1.00 79.06 178 MET A N 1
ATOM 1455 C CA . MET A 1 178 ? 23.542 1.908 -38.799 1.00 79.06 178 MET A CA 1
ATOM 1456 C C . MET A 1 178 ? 22.665 3.024 -39.384 1.00 79.06 178 MET A C 1
ATOM 1458 O O . MET A 1 178 ? 22.890 3.429 -40.524 1.00 79.06 178 MET A O 1
ATOM 1462 N N . ARG A 1 179 ? 21.716 3.570 -38.607 1.00 81.56 179 ARG A N 1
ATOM 1463 C CA . ARG A 1 179 ? 20.910 4.737 -39.019 1.00 81.56 179 ARG A CA 1
ATOM 1464 C C . ARG A 1 179 ? 21.785 5.963 -39.253 1.00 81.56 179 ARG A C 1
ATOM 1466 O O . ARG A 1 179 ? 21.702 6.581 -40.311 1.00 81.56 179 ARG A O 1
ATOM 1473 N N . ARG A 1 180 ? 22.708 6.243 -38.325 1.00 83.56 180 ARG A N 1
ATOM 1474 C CA . ARG A 1 180 ? 23.655 7.364 -38.425 1.00 83.56 180 ARG A CA 1
ATOM 1475 C C . ARG A 1 180 ? 24.501 7.311 -39.703 1.00 83.56 180 ARG A C 1
ATOM 1477 O O . ARG A 1 180 ? 24.771 8.357 -40.288 1.00 83.56 180 ARG A O 1
ATOM 1484 N N . ARG A 1 181 ? 24.948 6.120 -40.127 1.00 79.56 181 ARG A N 1
ATOM 1485 C CA . ARG A 1 181 ? 25.751 5.928 -41.354 1.00 79.56 181 ARG A CA 1
ATOM 1486 C C . ARG A 1 181 ? 24.910 5.953 -42.633 1.00 79.56 181 ARG A C 1
ATOM 1488 O O . ARG A 1 181 ? 25.396 6.449 -43.646 1.00 79.56 181 ARG A O 1
ATOM 1495 N N . ASN A 1 182 ? 23.682 5.440 -42.582 1.00 76.31 182 ASN A N 1
ATOM 1496 C CA . ASN A 1 182 ? 22.787 5.373 -43.740 1.00 76.31 182 ASN A CA 1
ATOM 1497 C C . ASN A 1 182 ? 21.975 6.660 -43.967 1.00 76.31 182 ASN A C 1
ATOM 1499 O O . ASN A 1 182 ? 21.417 6.824 -45.048 1.00 76.31 182 ASN A O 1
ATOM 1503 N N . GLY A 1 183 ? 21.979 7.593 -43.010 1.00 67.25 183 GLY A N 1
ATOM 1504 C CA . GLY A 1 183 ? 21.442 8.944 -43.186 1.00 67.25 183 GLY A CA 1
ATOM 1505 C C . GLY A 1 183 ? 19.919 9.060 -43.082 1.00 67.25 183 GLY A C 1
ATOM 1506 O O . GLY A 1 183 ? 19.362 9.936 -43.741 1.00 67.25 183 GLY A O 1
ATOM 1507 N N . ASP A 1 184 ? 19.282 8.205 -42.273 1.00 53.41 184 ASP A N 1
ATOM 1508 C CA . ASP A 1 184 ? 17.869 8.321 -41.856 1.00 53.41 184 ASP A CA 1
ATOM 1509 C C . ASP A 1 184 ? 17.732 9.036 -40.501 1.00 53.41 184 ASP A C 1
ATOM 1511 O O . ASP A 1 184 ? 18.533 8.727 -39.583 1.00 53.41 184 ASP A O 1
#

Organism: Trachipleistophora hominis (NCBI:txid72359)

Foldseek 3Di:
DPPPPPQQKKKKKKWWDFDPPPDPCPVVVVQLVVFPPPVFWDDWDWDDDVIIIIITIGSDDVSVVSSCVRQDQDQDPNIGIHMDIDHPPDDPDPVCVVVVVVVVVVVVVVVVVVVVVVVVVVVVVVVVVVVVLVVVPDDDDLPPPVCPCCQVPPVNDDDCVDPVLVPHPNSVVSVVSSCVVVPD

Solvent-accessible surface area (backbone atoms only — not comparable to full-atom values): 10974 Å² total; per-residue (Å²): 134,83,80,78,70,80,72,59,52,34,34,36,43,34,37,50,48,67,73,71,82,85,65,79,57,56,66,57,52,51,56,44,62,76,75,41,62,74,93,44,52,72,48,78,47,79,47,80,73,100,49,45,39,38,40,39,34,22,59,36,69,64,62,48,50,51,53,41,70,68,42,44,75,36,74,53,88,72,25,39,26,48,58,40,85,47,63,75,85,60,71,91,44,78,67,55,57,54,55,53,49,52,56,48,49,65,55,49,52,58,52,51,50,53,54,52,52,52,52,52,52,52,50,52,53,51,53,49,51,53,48,55,69,66,59,74,73,77,76,77,58,95,83,44,72,87,53,52,50,47,76,73,36,81,93,48,57,78,67,75,86,42,78,80,42,76,79,34,72,59,48,51,52,51,53,53,50,46,34,66,74,72,71,108

Mean predicted aligned error: 17.11 Å

Sequence (184 aa):
VQMMSDVVTKRIAVLSKGNIKNVKLEGVKSLISQNIPEDRLISISFRQKKKLAIIIELKDVQCSKTVYDILDGQEIENIFLDCYFMDEKAELGEEIFVEKVEKVRKTNTKKSERKKQRKEKTKREIEERIKRKNADGFVFDPNDSRFDKVYTDPSFYIDTSHPLYKNNEGAEMMVEEMRRRNGD

pLDDT: mean 75.17, std 13.2, range [36.34, 93.62]

Radius of gyration: 29.46 Å; Cα contacts (8 Å, |Δi|>4): 179; chains: 1; bounding box: 78×32×77 Å